Protein AF-A0A660QH13-F1 (afdb_monomer_lite)

Sequence (314 aa):
PAGQEPALQYWNHPDMCEWVNFPEAGQTNGQVPRSWVNWGSWVKLGSALPNYESPALQQFYKSQLEDGILKPIKERLLALQNEGKGYLFAGLNIGWETHLQDRSAQAGESIVAANTGEPMHAWEQAKTGYAALHTKGWDNASLTAEASAQGISKDRLFYDLCAESVQSNMMLLAKTASDYGFFKSQIFSHIVALESYYNDAQIDNNVEIPPVWTALNDYCTPGFTLDEFGGAKYDLTEMENTFDAYGYAFKYAPIESYLVHYQTESEYSAQLTEFFADADLVAVYGAVTNLTGNVSAYTMNDDQAAAIINWLNP

Radius of gyration: 20.76 Å; chains: 1; bounding box: 49×46×61 Å

Foldseek 3Di:
DPDDDPPDDLLVPQLQFWALAADDVPDPHHHFFFDWDCPVAIAGDGNGHTLLQRPVNLVVLLCCCVVVPLVVVVVVLVVCVVVVNNVVQQADEDDAQQWWAAQVVCQPPFHAHPVPRDTGDNSSNGTIPNSNCVSVVDHPVNLCVVCVVVVHDSLLSSLVSRLVSLLSSLCSSLVSSVVSPDAQLRYEYEHQQVPQPDDCVRCVSGRSHRHLCSQDDDRHAYEHADECVDDRHHDLVSSCVSCVVVVHHSEHEDQEYAPVVQPALVSSLVVVCVRPVHYSYYDYDHCQDDPDDDDDSPDDDPRSVVSVVVVVPD

pLDDT: mean 86.65, std 16.03, range [37.75, 98.69]

Secondary structure (DSSP, 8-state):
------S--GGG-GGGB--SSPPPTT-SS---PPEEEESSSEEEEES--B-TT-HHHHHHHHHHHIIIIIHHHHHHHHHHHHTT-GGG---EE-SSS------GGGTT---B-TTT-PBPPGGGGS---HHHHHHTT--HHHHHHHHHHHTS-HHHHHHHHHHHHHHHHHHHHHHHHHHTT--GGGEE--EE-GGGTS-HHHHTT-TTS--GGGG--SSSB-EEEE-SSSS----HHHHHHHHHHTT--S-BEEEEE-GGG--SHHHHHHHHHHHHTTBS------TT--SSSS--TT---HHHHHHHHHHH--

Structure (mmCIF, N/CA/C/O backbone):
data_AF-A0A660QH13-F1
#
_entry.id   AF-A0A660QH13-F1
#
loop_
_atom_site.group_PDB
_atom_site.id
_atom_site.type_symbol
_atom_site.label_atom_id
_atom_site.label_alt_id
_atom_site.label_comp_id
_atom_site.label_asym_id
_atom_site.label_entity_id
_atom_site.label_seq_id
_atom_site.pdbx_PDB_ins_code
_atom_site.Cartn_x
_atom_site.Cartn_y
_atom_site.Cartn_z
_atom_site.occupancy
_atom_site.B_iso_or_equiv
_atom_site.auth_seq_id
_atom_site.auth_comp_id
_atom_site.auth_asym_id
_atom_site.auth_atom_id
_atom_site.pdbx_PDB_model_num
ATOM 1 N N . PRO A 1 1 ? 0.737 -20.650 20.182 1.00 39.31 1 PRO A N 1
ATOM 2 C CA . PRO A 1 1 ? 1.983 -21.385 19.860 1.00 39.31 1 PRO A CA 1
ATOM 3 C C . PRO A 1 1 ? 2.955 -20.445 19.148 1.00 39.31 1 PRO A C 1
ATOM 5 O O . PRO A 1 1 ? 2.535 -19.798 18.196 1.00 39.31 1 PRO A O 1
ATOM 8 N N . ALA A 1 2 ? 4.208 -20.354 19.609 1.00 37.75 2 ALA A N 1
ATOM 9 C CA . ALA A 1 2 ? 5.308 -19.936 18.741 1.00 37.75 2 ALA A CA 1
ATOM 10 C C . ALA A 1 2 ? 5.389 -21.021 17.656 1.00 37.75 2 ALA A C 1
ATOM 12 O O . ALA A 1 2 ? 5.821 -22.143 17.919 1.00 37.75 2 ALA A O 1
ATOM 13 N N . GLY A 1 3 ? 4.693 -20.756 16.553 1.00 42.62 3 GLY A N 1
ATOM 14 C CA . GLY A 1 3 ? 4.258 -21.742 15.574 1.00 42.62 3 GLY A CA 1
ATOM 15 C C . GLY A 1 3 ? 5.265 -21.851 14.445 1.00 42.62 3 GLY A C 1
ATOM 16 O O . GLY A 1 3 ? 5.935 -20.876 14.132 1.00 42.62 3 GLY A O 1
ATOM 17 N N . GLN A 1 4 ? 5.379 -23.057 13.901 1.00 47.44 4 GLN A N 1
ATOM 18 C CA . GLN A 1 4 ? 6.277 -23.462 12.818 1.00 47.44 4 GLN A CA 1
ATOM 19 C C . GLN A 1 4 ? 6.381 -22.411 11.705 1.00 47.44 4 GLN A C 1
ATOM 21 O O . GLN A 1 4 ? 5.393 -21.740 11.403 1.00 47.44 4 GLN A O 1
ATOM 26 N N . GLU A 1 5 ? 7.569 -22.294 11.098 1.00 52.84 5 GLU A N 1
ATOM 27 C CA . GLU A 1 5 ? 7.763 -21.476 9.895 1.00 52.84 5 GLU A CA 1
ATOM 28 C C . GLU A 1 5 ? 6.643 -21.748 8.877 1.00 52.84 5 GLU A C 1
ATOM 30 O O . GLU A 1 5 ? 6.199 -22.900 8.764 1.00 52.84 5 GLU A O 1
ATOM 35 N N . PRO A 1 6 ? 6.159 -20.716 8.158 1.00 57.16 6 PRO A N 1
ATOM 36 C CA . PRO A 1 6 ? 5.095 -20.899 7.185 1.00 57.16 6 PRO A CA 1
ATOM 37 C C . PRO A 1 6 ? 5.493 -22.002 6.204 1.00 57.16 6 PRO A C 1
ATOM 39 O O . PRO A 1 6 ? 6.619 -22.031 5.709 1.00 57.16 6 PRO A O 1
ATOM 42 N N . ALA A 1 7 ? 4.562 -22.921 5.931 1.00 66.75 7 ALA A N 1
ATOM 43 C CA . ALA A 1 7 ? 4.817 -24.084 5.077 1.00 66.75 7 ALA A CA 1
ATOM 44 C C . ALA A 1 7 ? 5.314 -23.697 3.669 1.00 66.75 7 ALA A C 1
ATOM 46 O O . ALA A 1 7 ? 5.958 -24.501 2.999 1.00 66.75 7 ALA A O 1
ATOM 47 N N . LEU A 1 8 ? 5.031 -22.460 3.246 1.00 82.81 8 LEU A N 1
ATOM 48 C CA . LEU A 1 8 ? 5.557 -21.827 2.049 1.00 82.81 8 LEU A CA 1
ATOM 49 C C . LEU A 1 8 ? 6.243 -20.508 2.423 1.00 82.81 8 LEU A C 1
ATOM 51 O O . LEU A 1 8 ? 5.629 -19.610 2.997 1.00 82.81 8 LEU A O 1
ATOM 55 N N . GLN A 1 9 ? 7.509 -20.379 2.044 1.00 88.94 9 GLN A N 1
ATOM 56 C CA . GLN A 1 9 ? 8.269 -19.140 2.132 1.00 88.94 9 GLN A CA 1
ATOM 57 C C . GLN A 1 9 ? 8.225 -18.447 0.766 1.00 88.94 9 GLN A C 1
ATOM 59 O O . GLN A 1 9 ? 9.027 -18.781 -0.105 1.00 88.94 9 GLN A O 1
ATOM 64 N N . TYR A 1 10 ? 7.288 -17.513 0.553 1.00 91.50 10 TYR A N 1
ATOM 65 C CA . TYR A 1 10 ? 7.062 -16.903 -0.772 1.00 91.50 10 TYR A CA 1
ATOM 66 C C . TYR A 1 10 ? 8.33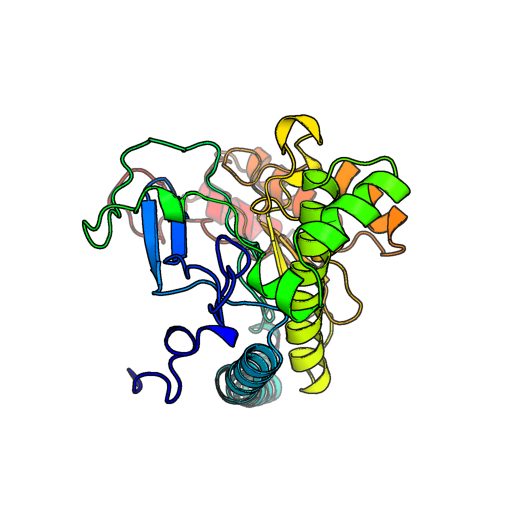4 -16.278 -1.374 1.00 91.50 10 TYR A C 1
ATOM 68 O O . TYR A 1 10 ? 8.512 -16.291 -2.585 1.00 91.50 10 TYR A O 1
ATOM 76 N N . TRP A 1 11 ? 9.260 -15.806 -0.534 1.00 92.00 11 TRP A N 1
ATOM 77 C CA . TRP A 1 11 ? 10.535 -15.222 -0.962 1.00 92.00 11 TRP A CA 1
ATOM 78 C C . TRP A 1 11 ? 11.496 -16.212 -1.644 1.00 92.00 11 TRP A C 1
ATOM 80 O O . TRP A 1 11 ? 12.488 -15.790 -2.229 1.00 92.00 11 TRP A O 1
ATOM 90 N N . ASN A 1 12 ? 11.217 -17.518 -1.599 1.00 92.62 12 ASN A N 1
ATOM 91 C CA . ASN A 1 12 ? 11.945 -18.531 -2.371 1.00 92.62 12 ASN A CA 1
ATOM 92 C C . ASN A 1 12 ? 11.349 -18.752 -3.778 1.00 92.62 12 ASN A C 1
ATOM 94 O O . ASN A 1 12 ? 11.834 -19.608 -4.518 1.00 92.62 12 ASN A O 1
ATOM 98 N N . HIS A 1 13 ? 10.304 -18.003 -4.144 1.00 94.38 13 HIS A N 1
ATOM 99 C CA . HIS A 1 13 ? 9.584 -18.092 -5.414 1.00 94.38 13 HIS A CA 1
ATOM 100 C C . HIS A 1 13 ? 9.710 -16.753 -6.157 1.00 94.38 13 HIS A C 1
ATOM 102 O O . HIS A 1 13 ? 8.973 -15.815 -5.853 1.00 94.38 13 HIS A O 1
ATOM 108 N N . PRO A 1 14 ? 10.662 -16.612 -7.102 1.00 93.50 14 PRO A N 1
ATOM 109 C CA . PRO A 1 14 ? 10.948 -15.326 -7.746 1.00 93.50 14 PRO A CA 1
ATOM 110 C C . PRO A 1 14 ? 9.756 -14.689 -8.468 1.00 93.50 14 PRO A C 1
ATOM 112 O O . PRO A 1 14 ? 9.704 -13.471 -8.591 1.00 93.50 14 PRO A O 1
ATOM 115 N N . ASP A 1 15 ? 8.794 -15.490 -8.923 1.00 94.06 15 ASP A N 1
ATOM 116 C CA . ASP A 1 15 ? 7.538 -15.049 -9.534 1.00 94.06 15 ASP A CA 1
ATOM 117 C C . ASP A 1 15 ? 6.555 -14.433 -8.526 1.00 94.06 15 ASP A C 1
ATOM 119 O O . ASP A 1 15 ? 5.681 -13.664 -8.917 1.00 94.06 15 ASP A O 1
ATOM 123 N N . MET A 1 16 ? 6.698 -14.739 -7.234 1.00 97.12 16 MET A N 1
ATOM 124 C CA . MET A 1 16 ? 5.958 -14.117 -6.128 1.00 97.12 16 MET A CA 1
ATOM 125 C C . MET A 1 16 ? 6.668 -12.882 -5.555 1.00 97.12 16 MET A C 1
ATOM 127 O O . MET A 1 16 ? 6.133 -12.235 -4.654 1.00 97.12 16 MET A O 1
ATOM 131 N N . CYS A 1 17 ? 7.868 -12.558 -6.040 1.00 97.81 17 CYS A N 1
ATOM 132 C CA . CYS A 1 17 ? 8.710 -11.496 -5.500 1.00 97.81 17 CYS A CA 1
ATOM 133 C C . CYS A 1 17 ? 8.794 -10.303 -6.449 1.00 97.81 17 CYS A C 1
ATOM 135 O O . CYS A 1 17 ? 8.843 -10.485 -7.663 1.00 97.81 17 CYS A O 1
ATOM 137 N N . GLU A 1 18 ? 8.879 -9.098 -5.895 1.00 97.88 18 GLU A N 1
ATOM 138 C CA . GLU A 1 18 ? 9.177 -7.897 -6.671 1.00 97.88 18 GLU A CA 1
ATOM 139 C C . GLU A 1 18 ? 10.619 -7.847 -7.153 1.00 97.88 18 GLU A C 1
ATOM 141 O O . GLU A 1 18 ? 11.512 -8.456 -6.556 1.00 97.88 18 GLU A O 1
ATOM 146 N N . TRP A 1 19 ? 10.836 -7.097 -8.236 1.00 98.00 19 TRP A N 1
ATOM 147 C CA . TRP A 1 19 ? 12.140 -6.945 -8.879 1.00 98.00 19 TRP A CA 1
ATOM 148 C C . TRP A 1 19 ? 12.518 -5.475 -9.038 1.00 98.00 19 TRP A C 1
ATOM 150 O O . TRP A 1 19 ? 11.652 -4.606 -9.117 1.00 98.00 19 TRP A O 1
ATOM 160 N N . VAL A 1 20 ? 13.819 -5.211 -9.175 1.00 97.44 20 VAL A N 1
ATOM 161 C CA . VAL A 1 20 ? 14.356 -3.869 -9.483 1.00 97.44 20 VAL A CA 1
ATOM 162 C C . VAL A 1 20 ? 14.618 -3.628 -10.977 1.00 97.44 20 VAL A C 1
ATOM 164 O O . VAL A 1 20 ? 15.105 -2.569 -11.368 1.00 97.44 20 VAL A O 1
ATOM 167 N N . ASN A 1 21 ? 14.342 -4.619 -11.829 1.00 97.56 21 ASN A N 1
ATOM 168 C CA . ASN A 1 21 ? 14.521 -4.528 -13.276 1.00 97.56 21 ASN A CA 1
ATOM 169 C C . ASN A 1 21 ? 13.670 -5.566 -14.021 1.00 97.56 21 ASN A C 1
ATOM 171 O O . ASN A 1 21 ? 13.360 -6.630 -13.485 1.00 97.56 21 ASN A O 1
ATOM 175 N N . PHE A 1 22 ? 13.353 -5.294 -15.290 1.00 97.56 22 PHE A N 1
ATOM 176 C CA . PHE A 1 22 ? 12.845 -6.325 -16.200 1.00 97.56 22 PHE A CA 1
ATOM 177 C C . PHE A 1 22 ? 13.925 -7.385 -16.481 1.00 97.56 22 PHE A C 1
ATOM 179 O O . PHE A 1 22 ? 15.114 -7.044 -16.489 1.00 97.56 22 PHE A O 1
ATOM 186 N N . PRO A 1 23 ? 13.540 -8.650 -16.735 1.00 95.62 23 PRO A N 1
ATOM 187 C CA . PRO A 1 23 ? 14.486 -9.702 -17.092 1.00 95.62 23 PRO A CA 1
ATOM 188 C C . PRO A 1 23 ? 15.200 -9.388 -18.414 1.00 95.62 23 PRO A C 1
ATOM 190 O O . PRO A 1 23 ? 14.587 -8.947 -19.388 1.00 95.62 23 PRO A O 1
ATOM 193 N N . GLU A 1 24 ? 16.505 -9.646 -18.462 1.00 93.38 24 GLU A N 1
ATOM 194 C CA . GLU A 1 24 ? 17.285 -9.597 -19.699 1.00 93.38 24 GLU A CA 1
ATOM 195 C C . GLU A 1 24 ? 17.079 -10.863 -20.549 1.00 93.38 24 GLU A C 1
ATOM 197 O O . GLU A 1 24 ? 16.506 -11.864 -20.110 1.00 93.38 24 GLU A O 1
ATOM 202 N N . ALA A 1 25 ? 17.588 -10.856 -21.784 1.00 89.19 25 ALA A N 1
ATOM 203 C CA . ALA A 1 25 ? 17.503 -12.011 -22.673 1.00 89.19 25 ALA A CA 1
ATOM 204 C C . ALA A 1 25 ? 18.118 -13.270 -22.028 1.00 89.19 25 ALA A C 1
ATOM 206 O O . ALA A 1 25 ? 19.308 -13.316 -21.721 1.00 89.19 25 ALA A O 1
ATOM 207 N N . GLY A 1 26 ? 17.299 -14.312 -21.861 1.00 90.00 26 GLY A N 1
ATOM 208 C CA . GLY A 1 26 ? 17.695 -15.574 -21.229 1.00 90.00 26 GLY A CA 1
ATOM 209 C C . GLY A 1 26 ? 17.466 -15.636 -19.715 1.00 90.00 26 GLY A C 1
ATOM 210 O O . GLY A 1 26 ? 17.703 -16.689 -19.125 1.00 90.00 26 GLY A O 1
ATOM 211 N N . GLN A 1 27 ? 16.982 -14.559 -19.093 1.00 93.06 27 GLN A N 1
ATOM 212 C CA . GLN A 1 27 ? 16.542 -14.547 -17.699 1.00 93.06 27 GLN A CA 1
ATOM 213 C C . GLN A 1 27 ? 15.031 -14.786 -17.608 1.00 93.06 27 GLN A C 1
ATOM 215 O O . GLN A 1 27 ? 14.265 -14.381 -18.480 1.00 93.06 27 GLN A O 1
ATOM 220 N N . THR A 1 28 ? 14.599 -15.445 -16.534 1.00 91.69 28 THR A N 1
ATOM 221 C CA . THR A 1 28 ? 13.178 -15.680 -16.224 1.00 91.69 28 THR A CA 1
ATOM 222 C C . THR A 1 28 ? 12.592 -14.641 -15.271 1.00 91.69 28 THR A C 1
ATOM 224 O O . THR A 1 28 ? 11.376 -14.541 -15.155 1.00 91.69 28 THR A O 1
ATOM 227 N N . ASN A 1 29 ? 13.445 -13.889 -14.575 1.00 95.75 29 ASN A N 1
ATOM 228 C CA . ASN A 1 29 ? 13.074 -12.888 -13.582 1.00 95.75 29 ASN A CA 1
ATOM 229 C C . ASN A 1 29 ? 14.162 -11.812 -13.471 1.00 95.75 29 ASN A C 1
ATOM 231 O O . ASN A 1 29 ? 15.325 -12.067 -13.792 1.00 95.75 29 ASN A O 1
ATOM 235 N N . GLY A 1 30 ? 13.777 -10.629 -12.992 1.00 95.69 30 GLY A N 1
ATOM 236 C CA . GLY A 1 30 ? 14.708 -9.581 -12.576 1.00 95.69 30 GLY A CA 1
ATOM 237 C C . GLY A 1 30 ? 15.396 -9.888 -11.241 1.00 95.69 30 GLY A C 1
ATOM 238 O O . GLY A 1 30 ? 15.214 -10.958 -10.650 1.00 95.69 30 GLY A O 1
ATOM 239 N N . GLN A 1 31 ? 16.201 -8.943 -10.752 1.00 96.12 31 GLN A N 1
ATOM 240 C CA . GLN A 1 31 ? 16.861 -9.063 -9.449 1.00 96.12 31 GLN A CA 1
ATOM 241 C C . GLN A 1 31 ? 15.866 -8.786 -8.315 1.00 96.12 31 GLN A C 1
ATOM 243 O O . GLN A 1 31 ? 15.197 -7.755 -8.324 1.00 96.12 31 GLN A O 1
ATOM 248 N N . VAL A 1 32 ? 15.785 -9.697 -7.340 1.00 96.94 32 VAL A N 1
ATOM 249 C CA . VAL A 1 32 ? 14.869 -9.620 -6.188 1.00 96.94 32 VAL A CA 1
ATOM 250 C C . VAL A 1 32 ? 15.554 -8.889 -5.026 1.00 96.94 32 VAL A C 1
ATOM 252 O O . VAL A 1 32 ? 16.506 -9.447 -4.475 1.00 96.94 32 VAL A O 1
ATOM 255 N N . PRO A 1 33 ? 15.114 -7.680 -4.626 1.00 96.38 33 PRO A N 1
ATOM 256 C CA . PRO A 1 33 ? 15.711 -6.952 -3.511 1.00 96.38 33 PRO A CA 1
ATOM 257 C C . PRO A 1 33 ? 15.214 -7.478 -2.163 1.00 96.38 33 PRO A C 1
ATOM 259 O O . PRO A 1 33 ? 14.071 -7.922 -2.038 1.00 96.38 33 PRO A O 1
ATOM 262 N N . ARG A 1 34 ? 16.044 -7.364 -1.118 1.00 95.56 34 ARG A N 1
ATOM 263 C CA . ARG A 1 34 ? 15.571 -7.527 0.267 1.00 95.56 34 ARG A CA 1
ATOM 264 C C . ARG A 1 34 ? 14.593 -6.400 0.614 1.00 95.56 34 ARG A C 1
ATOM 266 O O . ARG A 1 34 ? 14.686 -5.304 0.069 1.00 95.56 34 ARG A O 1
ATOM 273 N N . SER A 1 35 ? 13.688 -6.653 1.558 1.00 93.19 35 SER A N 1
ATOM 274 C CA . SER A 1 35 ? 12.761 -5.622 2.035 1.00 93.19 35 SER A CA 1
ATOM 275 C C . SER A 1 35 ? 13.402 -4.788 3.141 1.00 93.19 35 SER A C 1
ATOM 277 O O . SER A 1 35 ? 13.863 -5.335 4.151 1.00 93.19 35 SER A O 1
ATOM 279 N N . TRP A 1 36 ? 13.398 -3.468 2.960 1.00 93.06 36 TRP A N 1
ATOM 280 C CA . TRP A 1 36 ? 13.916 -2.498 3.923 1.00 93.06 36 TRP A CA 1
ATOM 281 C C . TRP A 1 36 ? 12.848 -1.485 4.338 1.00 93.06 36 TRP A C 1
ATOM 283 O O . TRP A 1 36 ? 11.897 -1.247 3.608 1.00 93.06 36 TRP A O 1
ATOM 293 N N . VAL A 1 37 ? 13.010 -0.867 5.500 1.00 89.81 37 VAL A N 1
ATOM 294 C CA . VAL A 1 37 ? 12.173 0.252 5.953 1.00 89.81 37 VAL A CA 1
ATOM 295 C C . VAL A 1 37 ? 13.017 1.197 6.798 1.00 89.81 37 VAL A C 1
ATOM 297 O O . VAL A 1 37 ? 14.025 0.774 7.373 1.00 89.81 37 VAL A O 1
ATOM 300 N N . ASN A 1 38 ? 12.627 2.466 6.877 1.00 88.06 38 ASN A N 1
ATOM 301 C CA . ASN A 1 38 ? 13.272 3.444 7.742 1.00 88.06 38 ASN A CA 1
ATOM 302 C C . ASN A 1 38 ? 12.265 4.026 8.743 1.00 88.06 38 ASN A C 1
ATOM 304 O O . ASN A 1 38 ? 11.421 4.830 8.371 1.00 88.06 38 ASN A O 1
ATOM 308 N N . TRP A 1 39 ? 12.400 3.661 10.020 1.00 77.94 39 TRP A N 1
ATOM 309 C CA . TRP A 1 39 ? 11.608 4.226 11.128 1.00 77.94 39 TRP A CA 1
ATOM 310 C C . TRP A 1 39 ? 12.475 5.087 12.056 1.00 77.94 39 TRP A C 1
ATOM 312 O O . TRP A 1 39 ? 12.502 4.905 13.271 1.00 77.94 39 TRP A O 1
ATOM 322 N N . GLY A 1 40 ? 13.298 5.960 11.470 1.00 81.56 40 GLY A N 1
ATOM 323 C CA . GLY A 1 40 ? 14.370 6.686 12.170 1.00 81.56 40 GLY A CA 1
ATOM 324 C C . GLY A 1 40 ? 15.684 5.899 12.249 1.00 81.56 40 GLY A C 1
ATOM 325 O O . GLY A 1 40 ? 16.723 6.421 12.652 1.00 81.56 40 GLY A O 1
ATOM 326 N N . SER A 1 41 ? 15.666 4.639 11.829 1.00 87.31 41 SER A N 1
ATOM 327 C CA . SER A 1 41 ? 16.836 3.827 11.514 1.00 87.31 41 SER A CA 1
ATOM 328 C C . SER A 1 41 ? 16.453 2.817 10.441 1.00 87.31 41 SER A C 1
ATOM 330 O O . SER A 1 41 ? 15.325 2.324 10.420 1.00 87.31 41 SER A O 1
ATOM 332 N N . TRP A 1 42 ? 17.400 2.488 9.564 1.00 92.31 42 TRP A N 1
ATOM 333 C CA . TRP A 1 42 ? 17.189 1.479 8.534 1.00 92.31 42 TRP A CA 1
ATOM 334 C C . TRP A 1 42 ? 17.077 0.086 9.149 1.00 92.31 42 TRP A C 1
ATOM 336 O O . TRP A 1 42 ? 17.916 -0.326 9.950 1.00 92.31 42 TRP A O 1
ATOM 346 N N . VAL A 1 43 ? 16.052 -0.657 8.751 1.00 93.00 43 VAL A N 1
ATOM 347 C CA . VAL A 1 43 ? 15.758 -2.015 9.211 1.00 93.00 43 VAL A CA 1
ATOM 348 C C . VAL A 1 43 ? 15.554 -2.902 7.991 1.00 93.00 43 VAL A C 1
ATOM 350 O O . VAL A 1 43 ? 14.878 -2.515 7.041 1.00 93.00 43 VAL A O 1
ATOM 353 N N . LYS A 1 44 ? 16.120 -4.111 8.023 1.00 93.12 44 LYS A N 1
ATOM 354 C CA . LYS A 1 44 ? 15.819 -5.167 7.050 1.00 93.12 44 LYS A CA 1
ATOM 355 C C . LYS A 1 44 ? 14.651 -5.995 7.587 1.00 93.12 44 LYS A C 1
ATOM 357 O O . LYS A 1 44 ? 14.807 -6.647 8.622 1.00 93.12 44 LYS A O 1
ATOM 362 N N . LEU A 1 45 ? 13.506 -5.967 6.906 1.00 86.81 45 LEU A N 1
ATOM 363 C CA . LEU A 1 45 ? 12.279 -6.656 7.331 1.00 86.81 45 LEU A CA 1
ATOM 364 C C . LEU A 1 45 ? 12.183 -8.088 6.806 1.00 86.81 45 LEU A C 1
ATOM 366 O O . LEU A 1 45 ? 11.650 -8.960 7.487 1.00 86.81 45 LEU A O 1
ATOM 370 N N . GLY A 1 46 ? 12.695 -8.350 5.605 1.00 86.00 46 GLY A N 1
ATOM 371 C CA . GLY A 1 46 ? 12.512 -9.646 4.963 1.00 86.00 46 GLY A CA 1
ATOM 372 C C . GLY A 1 46 ? 13.453 -9.894 3.796 1.00 86.00 46 GLY A C 1
ATOM 373 O O . GLY A 1 46 ? 14.232 -9.029 3.393 1.00 86.00 46 GLY A O 1
ATOM 374 N N . SER A 1 47 ? 13.380 -11.111 3.263 1.00 92.31 47 SER A N 1
ATOM 375 C CA . SER A 1 47 ? 14.233 -11.567 2.160 1.00 92.31 47 SER A CA 1
ATOM 376 C C . SER A 1 47 ? 13.785 -11.059 0.790 1.00 92.31 47 SER A C 1
ATOM 378 O O . SER A 1 47 ? 14.603 -11.036 -0.120 1.00 92.31 47 SER A O 1
ATOM 380 N N . ALA A 1 48 ? 12.521 -10.658 0.649 1.00 94.75 48 ALA A N 1
ATOM 381 C CA . ALA A 1 48 ? 11.959 -10.135 -0.588 1.00 94.75 48 ALA A CA 1
ATOM 382 C C . ALA A 1 48 ? 10.796 -9.179 -0.302 1.00 94.75 48 ALA A C 1
ATOM 384 O O . ALA A 1 48 ? 10.229 -9.190 0.795 1.00 94.75 48 ALA A O 1
ATOM 385 N N . LEU A 1 49 ? 10.442 -8.388 -1.309 1.00 94.12 49 LEU A N 1
ATOM 386 C CA . LEU A 1 49 ? 9.147 -7.725 -1.416 1.00 94.12 49 LEU A CA 1
ATOM 387 C C . LEU A 1 49 ? 8.160 -8.583 -2.220 1.00 94.12 49 LEU A C 1
ATOM 389 O O . LEU A 1 49 ? 8.594 -9.327 -3.099 1.00 94.12 49 LEU A O 1
ATOM 393 N N . PRO A 1 50 ? 6.851 -8.474 -1.965 1.00 95.62 50 PRO A N 1
ATOM 394 C CA . PRO A 1 50 ? 5.824 -9.193 -2.715 1.00 95.62 50 PRO A CA 1
ATOM 395 C C . PRO A 1 50 ? 5.520 -8.588 -4.092 1.00 95.62 50 PRO A C 1
ATOM 397 O O . PRO A 1 50 ? 5.251 -7.396 -4.184 1.00 95.62 50 PRO A O 1
ATOM 400 N N . ASN A 1 51 ? 5.446 -9.424 -5.134 1.00 97.75 51 ASN A N 1
ATOM 401 C CA . ASN A 1 51 ? 4.826 -9.069 -6.419 1.00 97.75 51 ASN A CA 1
ATOM 402 C C . ASN A 1 51 ? 3.299 -9.184 -6.309 1.00 97.75 51 ASN A C 1
ATOM 404 O O . ASN A 1 51 ? 2.744 -10.279 -6.438 1.00 97.75 51 ASN A O 1
ATOM 408 N N . TYR A 1 52 ? 2.625 -8.055 -6.099 1.00 97.56 52 TYR A N 1
ATOM 409 C CA . TYR A 1 52 ? 1.173 -7.982 -5.902 1.00 97.56 52 TYR A CA 1
ATOM 410 C C . TYR A 1 52 ? 0.333 -8.539 -7.062 1.00 97.56 52 TYR A C 1
ATOM 412 O O . TYR A 1 52 ? -0.787 -9.006 -6.842 1.00 97.56 52 TYR A O 1
ATOM 420 N N . GLU A 1 53 ? 0.871 -8.555 -8.279 1.00 98.25 53 GLU A N 1
ATOM 421 C CA . GLU A 1 53 ? 0.167 -9.049 -9.469 1.00 98.25 53 GLU A CA 1
ATOM 422 C C . GLU A 1 53 ? 0.376 -10.547 -9.707 1.00 98.25 53 GLU A C 1
ATOM 424 O O . GLU A 1 53 ? -0.309 -11.147 -10.533 1.00 98.25 53 GLU A O 1
ATOM 429 N N . SER A 1 54 ? 1.300 -11.183 -8.978 1.00 98.06 54 SER A N 1
ATOM 430 C CA . SER A 1 54 ? 1.574 -12.613 -9.107 1.00 98.06 54 SER A CA 1
ATOM 431 C C . SER A 1 54 ? 0.347 -13.447 -8.729 1.00 98.06 54 SER A C 1
ATOM 433 O O . SER A 1 54 ? -0.039 -13.454 -7.556 1.00 98.06 54 SER A O 1
ATOM 435 N N . PRO A 1 55 ? -0.233 -14.248 -9.645 1.00 97.12 55 PRO A N 1
ATOM 436 C CA . PRO A 1 55 ? -1.378 -15.096 -9.310 1.00 97.12 55 PRO A CA 1
ATOM 437 C C . PRO A 1 55 ? -1.071 -16.077 -8.172 1.00 97.12 55 PRO A C 1
ATOM 439 O O . PRO A 1 55 ? -1.929 -16.370 -7.337 1.00 97.12 55 PRO A O 1
ATOM 442 N N . ALA A 1 56 ? 0.172 -16.562 -8.119 1.00 96.06 56 ALA A N 1
ATOM 443 C CA . ALA A 1 56 ? 0.624 -17.488 -7.094 1.00 96.06 56 ALA A CA 1
ATOM 444 C C . ALA A 1 56 ? 0.742 -16.792 -5.726 1.00 96.06 56 ALA A C 1
ATOM 446 O O . ALA A 1 56 ? 0.296 -17.350 -4.721 1.00 96.06 56 ALA A O 1
ATOM 447 N N . LEU A 1 57 ? 1.253 -15.552 -5.684 1.00 96.31 57 LEU A N 1
ATOM 448 C CA . LEU A 1 57 ? 1.254 -14.758 -4.454 1.00 96.31 57 LEU A CA 1
ATOM 449 C C . LEU A 1 57 ? -0.173 -14.414 -4.016 1.00 96.31 57 LEU A C 1
ATOM 451 O O . LEU A 1 57 ? -0.497 -14.577 -2.847 1.00 96.31 57 LEU A O 1
ATOM 455 N N . GLN A 1 58 ? -1.045 -13.986 -4.929 1.00 96.75 58 GLN A N 1
ATOM 456 C CA . GLN A 1 58 ? -2.432 -13.643 -4.603 1.00 96.75 58 GLN A CA 1
ATOM 457 C C . GLN A 1 58 ? -3.184 -14.834 -3.996 1.00 96.75 58 GLN A C 1
ATOM 459 O O . GLN A 1 58 ? -3.925 -14.678 -3.023 1.00 96.75 58 GLN A O 1
ATOM 464 N N . GLN A 1 59 ? -2.973 -16.044 -4.526 1.00 95.25 59 GLN A N 1
ATOM 465 C CA . GLN A 1 59 ? -3.510 -17.268 -3.931 1.00 95.25 59 GLN A CA 1
ATOM 466 C C . GLN A 1 59 ? -2.904 -17.538 -2.548 1.00 95.25 59 GLN A C 1
ATOM 468 O O . GLN A 1 59 ? -3.635 -17.880 -1.614 1.00 95.25 59 GLN A O 1
ATOM 473 N N . PHE A 1 60 ? -1.589 -17.363 -2.399 1.00 94.06 60 PHE A N 1
ATOM 474 C CA . PHE A 1 60 ? -0.920 -17.495 -1.110 1.00 94.06 60 PHE A CA 1
ATOM 475 C C . PHE A 1 60 ? -1.495 -16.508 -0.081 1.00 94.06 60 PHE A C 1
ATOM 477 O O . PHE A 1 60 ? -1.953 -16.947 0.970 1.00 94.06 60 PHE A O 1
ATOM 484 N N . TYR A 1 61 ? -1.588 -15.215 -0.397 1.00 93.31 61 TYR A N 1
ATOM 485 C CA . TYR A 1 61 ? -2.168 -14.174 0.459 1.00 93.31 61 TYR A CA 1
ATOM 486 C C . TYR A 1 61 ? -3.590 -14.490 0.892 1.00 93.31 61 TYR A C 1
ATOM 488 O O . TYR A 1 61 ? -3.876 -14.415 2.085 1.00 93.31 61 TYR A O 1
ATOM 496 N N . LYS A 1 62 ? -4.454 -14.917 -0.037 1.00 94.25 62 LYS A N 1
ATOM 497 C CA . LYS A 1 62 ? -5.808 -15.365 0.310 1.00 94.25 62 LYS A CA 1
ATOM 498 C C . LYS A 1 62 ? -5.779 -16.483 1.339 1.00 94.25 62 LYS A C 1
ATOM 500 O O . LYS A 1 62 ? -6.417 -16.352 2.374 1.00 94.25 62 LYS A O 1
ATOM 505 N N . SER A 1 63 ? -4.980 -17.526 1.105 1.00 91.44 63 SER A N 1
ATOM 506 C CA . SER A 1 63 ? -4.898 -18.648 2.047 1.00 91.44 63 SER A CA 1
ATOM 507 C C . SER A 1 63 ? -4.385 -18.220 3.428 1.00 91.44 63 SER A C 1
ATOM 509 O O . SER A 1 63 ? -4.965 -18.594 4.442 1.00 91.44 63 SER A O 1
ATOM 511 N N . GLN A 1 64 ? -3.337 -17.386 3.487 1.00 90.62 64 GLN A N 1
ATOM 512 C CA . GLN A 1 64 ? -2.796 -16.889 4.755 1.00 90.62 64 GLN A CA 1
ATOM 513 C C . GLN A 1 64 ? -3.803 -16.005 5.496 1.00 90.62 64 GLN A C 1
ATOM 515 O O . GLN A 1 64 ? -3.947 -16.128 6.712 1.00 90.62 64 GLN A O 1
ATOM 520 N N . LEU A 1 65 ? -4.513 -15.137 4.773 1.00 92.44 65 LEU A N 1
ATOM 521 C CA . LEU A 1 65 ? -5.521 -14.255 5.344 1.00 92.44 65 LEU A CA 1
ATOM 522 C C . LEU A 1 65 ? -6.715 -15.066 5.865 1.00 92.44 65 LEU A C 1
ATOM 524 O O . LEU A 1 65 ? -7.077 -14.926 7.030 1.00 92.44 65 LEU A O 1
ATOM 528 N N . GLU A 1 66 ? -7.293 -15.949 5.053 1.00 93.56 66 GLU A N 1
ATOM 529 C CA . GLU A 1 66 ? -8.462 -16.754 5.424 1.00 93.56 66 GLU A CA 1
ATOM 530 C C . GLU A 1 66 ? -8.172 -17.694 6.599 1.00 93.56 66 GLU A C 1
ATOM 532 O O . GLU A 1 66 ? -8.833 -17.607 7.640 1.00 93.56 66 GLU A O 1
ATOM 537 N N . ASP A 1 67 ? -7.163 -18.557 6.464 1.00 89.12 67 ASP A N 1
ATOM 538 C CA . ASP A 1 67 ? -6.885 -19.607 7.446 1.00 89.12 67 ASP A CA 1
ATOM 539 C C . ASP A 1 67 ? -6.154 -19.072 8.681 1.00 89.12 67 ASP A C 1
ATOM 541 O O . ASP A 1 67 ? -6.420 -19.506 9.807 1.00 89.12 67 ASP A O 1
ATOM 545 N N . GLY A 1 68 ? -5.220 -18.140 8.477 1.00 86.75 68 GLY A N 1
ATOM 546 C CA . GLY A 1 68 ? -4.349 -17.629 9.532 1.00 86.75 68 GLY A CA 1
ATOM 547 C C . GLY A 1 68 ? -4.983 -16.528 10.377 1.00 86.75 68 GLY A C 1
ATOM 548 O O . GLY A 1 68 ? -4.681 -16.433 11.568 1.00 86.75 68 GLY A O 1
ATOM 549 N N . ILE A 1 69 ? -5.863 -15.710 9.789 1.00 90.81 69 ILE A N 1
ATOM 550 C CA . ILE A 1 69 ? -6.353 -14.472 10.411 1.00 90.81 69 ILE A CA 1
ATOM 551 C C . ILE A 1 69 ? -7.882 -14.449 10.501 1.00 90.81 69 ILE A C 1
ATOM 553 O O . ILE A 1 69 ? -8.434 -14.403 11.603 1.00 90.81 69 ILE A O 1
ATOM 557 N N . LEU A 1 70 ? -8.588 -14.506 9.371 1.00 93.62 70 LEU A N 1
ATOM 558 C CA . LEU A 1 70 ? -10.033 -14.268 9.318 1.00 93.62 70 LEU A CA 1
ATOM 559 C C . LEU A 1 70 ? -10.814 -15.334 10.077 1.00 93.62 70 LEU A C 1
ATOM 561 O O . LEU A 1 70 ? -11.667 -15.000 10.900 1.00 93.62 70 LEU A O 1
ATOM 565 N N . LYS A 1 71 ? -10.495 -16.611 9.856 1.00 92.75 71 LYS A N 1
ATOM 566 C CA . LYS A 1 71 ? -11.135 -17.728 10.550 1.00 92.75 71 LYS A CA 1
ATOM 567 C C . LYS A 1 71 ? -11.024 -17.633 12.076 1.00 92.75 71 LYS A C 1
ATOM 569 O O . LYS A 1 71 ? -12.074 -17.569 12.725 1.00 92.75 71 LYS A O 1
ATOM 574 N N . PRO A 1 72 ? -9.820 -17.575 12.680 1.00 93.06 72 PRO A N 1
ATOM 575 C CA . PRO A 1 72 ? -9.707 -17.504 14.133 1.00 93.06 72 PRO A CA 1
ATOM 576 C C . PRO A 1 72 ? -10.286 -16.208 14.715 1.00 93.06 72 PRO A C 1
ATOM 578 O O . PRO A 1 72 ? -10.845 -16.241 15.814 1.00 93.06 72 PRO A O 1
ATOM 581 N N . ILE A 1 73 ? -10.197 -15.072 14.008 1.00 92.69 73 ILE A N 1
ATOM 582 C CA . ILE A 1 73 ? -10.828 -13.824 14.462 1.00 92.69 73 ILE A CA 1
ATOM 583 C C . ILE A 1 73 ? -12.349 -13.965 14.456 1.00 92.69 73 ILE A C 1
ATOM 585 O O . ILE A 1 73 ? -12.985 -13.608 15.445 1.00 92.69 73 ILE A O 1
ATOM 589 N N . LYS A 1 74 ? -12.945 -14.517 13.395 1.00 92.19 74 LYS A N 1
ATOM 590 C CA . LYS A 1 74 ? -14.401 -14.664 13.287 1.00 92.19 74 LYS A CA 1
ATOM 591 C C . LYS A 1 74 ? -14.960 -15.583 14.371 1.00 92.19 74 LYS A C 1
ATOM 593 O O . LYS A 1 74 ? -15.958 -15.236 14.998 1.00 92.19 74 LYS A O 1
ATOM 598 N N . GLU A 1 75 ? -14.298 -16.708 14.639 1.00 93.94 75 GLU A N 1
ATOM 599 C CA . GLU A 1 75 ? -14.674 -17.627 15.723 1.00 93.94 75 GLU A CA 1
ATOM 600 C C . GLU A 1 75 ? -14.672 -16.922 17.091 1.00 93.94 75 GLU A C 1
ATOM 602 O O . GLU A 1 75 ? -15.631 -17.033 17.859 1.00 93.94 75 GLU A O 1
ATOM 607 N N . ARG A 1 76 ? -13.628 -16.134 17.383 1.00 93.69 76 ARG A N 1
ATOM 608 C CA . ARG A 1 76 ? -13.520 -15.368 18.637 1.00 93.69 76 ARG A CA 1
ATOM 609 C C . ARG A 1 76 ? -14.522 -14.222 18.713 1.00 93.69 76 ARG A C 1
ATOM 611 O O . ARG A 1 76 ? -15.097 -13.988 19.773 1.00 93.69 76 ARG A O 1
ATOM 618 N N . LEU A 1 77 ? -14.753 -13.527 17.604 1.00 93.12 77 LEU A N 1
ATOM 619 C CA . LEU A 1 77 ? -15.721 -12.439 17.520 1.00 93.12 77 LEU A CA 1
ATOM 620 C C . LEU A 1 77 ? -17.138 -12.943 17.803 1.00 93.12 77 LEU A C 1
ATOM 622 O O . LEU A 1 77 ? -17.857 -12.310 18.569 1.00 93.12 77 LEU A O 1
ATOM 626 N N . LEU A 1 78 ? -17.523 -14.100 17.258 1.00 94.88 78 LEU A N 1
ATOM 627 C CA . LEU A 1 78 ? -18.820 -14.718 17.549 1.00 94.88 78 LEU A CA 1
ATOM 628 C C . LEU A 1 78 ? -18.971 -15.049 19.041 1.00 94.88 78 LEU A C 1
ATOM 630 O O . LEU A 1 78 ? -20.027 -14.802 19.622 1.00 94.88 78 LEU A O 1
ATOM 634 N N . ALA A 1 79 ? -17.917 -15.554 19.689 1.00 95.88 79 ALA A N 1
ATOM 635 C CA . ALA A 1 79 ? -17.930 -15.787 21.133 1.00 95.88 79 ALA A CA 1
ATOM 636 C C . ALA A 1 79 ? -18.111 -14.478 21.924 1.00 95.88 79 ALA A C 1
ATOM 638 O O . ALA A 1 79 ? -18.977 -14.405 22.794 1.00 95.88 79 ALA A O 1
ATOM 639 N N . LEU A 1 80 ? -17.374 -13.419 21.567 1.00 93.81 80 LEU A N 1
ATOM 640 C CA . LEU A 1 80 ? -17.530 -12.095 22.179 1.00 93.81 80 LEU A CA 1
ATOM 641 C C . LEU A 1 80 ? -18.938 -11.528 21.973 1.00 93.81 80 LEU A C 1
ATOM 643 O O . LEU A 1 80 ? -19.517 -10.971 22.900 1.00 93.81 80 LEU A O 1
ATOM 647 N N . GLN A 1 81 ? -19.517 -11.686 20.784 1.00 93.12 81 GLN A N 1
ATOM 648 C CA . GLN A 1 81 ? -20.877 -11.238 20.484 1.00 93.12 81 GLN A CA 1
ATOM 649 C C . GLN A 1 81 ? -21.922 -11.968 21.335 1.00 93.12 81 GLN A C 1
ATOM 651 O O . GLN A 1 81 ? -22.819 -11.317 21.869 1.00 93.12 81 GLN A O 1
ATOM 656 N N . ASN A 1 82 ? -21.767 -13.278 21.545 1.00 97.25 82 ASN A N 1
ATOM 657 C CA . ASN A 1 82 ? -22.644 -14.058 22.425 1.00 97.25 82 ASN A CA 1
ATOM 658 C C . ASN A 1 82 ? -22.564 -13.615 23.898 1.00 97.25 82 ASN A C 1
ATOM 660 O O . ASN A 1 82 ? -23.522 -13.793 24.646 1.00 97.25 82 ASN A O 1
ATOM 664 N N . GLU A 1 83 ? -21.448 -13.008 24.311 1.00 96.88 83 GLU A N 1
ATOM 665 C CA . GLU A 1 83 ? -21.274 -12.394 25.634 1.00 96.88 83 GLU A CA 1
ATOM 666 C C . GLU A 1 83 ? -21.706 -10.915 25.693 1.00 96.88 83 GLU A C 1
ATOM 668 O O . GLU A 1 83 ? -21.552 -10.275 26.733 1.00 96.88 83 GLU A O 1
ATOM 673 N N . GLY A 1 84 ? -22.201 -10.336 24.593 1.00 95.00 84 GLY A N 1
ATOM 674 C CA . GLY A 1 84 ? -22.498 -8.900 24.501 1.00 95.00 84 GLY A CA 1
ATOM 675 C C . GLY A 1 84 ? -21.254 -8.001 24.429 1.00 95.00 84 GLY A C 1
ATOM 676 O O . GLY A 1 84 ? -21.357 -6.791 24.596 1.00 95.00 84 GLY A O 1
ATOM 677 N N . LYS A 1 85 ? -20.075 -8.574 24.162 1.00 93.31 85 LYS A N 1
ATOM 678 C CA . LYS A 1 85 ? -18.763 -7.902 24.109 1.00 93.31 85 LYS A CA 1
ATOM 679 C C . LYS A 1 85 ? -18.219 -7.717 22.692 1.00 93.31 85 LYS A C 1
ATOM 681 O O . LYS A 1 85 ? -17.027 -7.486 22.507 1.00 93.31 85 LYS A O 1
ATOM 686 N N . GLY A 1 86 ? -19.076 -7.817 21.675 1.00 86.06 86 GLY A N 1
ATOM 687 C CA . GLY A 1 86 ? -18.675 -7.643 20.272 1.00 86.06 86 GLY A CA 1
ATOM 688 C C . GLY A 1 86 ? -18.025 -6.283 19.978 1.00 86.06 86 GLY A C 1
ATOM 689 O O . GLY A 1 86 ? -17.207 -6.193 19.072 1.00 86.06 86 GLY A O 1
ATOM 690 N N . TYR A 1 87 ? -18.330 -5.260 20.784 1.00 84.38 87 TYR A N 1
ATOM 691 C CA . TYR A 1 87 ? -17.756 -3.912 20.691 1.00 84.38 87 TYR A CA 1
ATOM 692 C C . TYR A 1 87 ? -16.240 -3.852 20.949 1.00 84.38 87 TYR A C 1
ATOM 694 O O . TYR A 1 87 ? -15.612 -2.852 20.631 1.00 84.38 87 TYR A O 1
ATOM 702 N N . LEU A 1 88 ? -15.636 -4.904 21.519 1.00 84.88 88 LEU A N 1
ATOM 703 C CA . LEU A 1 88 ? -14.185 -4.976 21.734 1.00 84.88 88 LEU A CA 1
ATOM 704 C C . LEU A 1 88 ? -13.396 -5.218 20.440 1.00 84.88 88 LEU A C 1
ATOM 706 O O . LEU A 1 88 ? -12.170 -5.139 20.443 1.00 84.88 88 LEU A O 1
ATOM 710 N N . PHE A 1 89 ? -14.075 -5.549 19.343 1.00 87.25 89 PHE A N 1
ATOM 711 C CA . PHE A 1 89 ? -13.453 -5.705 18.039 1.00 87.25 89 PHE A CA 1
ATOM 712 C C . PHE A 1 89 ? -13.614 -4.424 17.221 1.00 87.25 89 PHE A C 1
ATOM 714 O O . PHE A 1 89 ? -14.701 -4.138 16.723 1.00 87.25 89 PHE A O 1
ATOM 721 N N . ALA A 1 90 ? -12.517 -3.680 17.075 1.00 83.56 90 ALA A N 1
ATOM 722 C CA . ALA A 1 90 ? -12.478 -2.441 16.300 1.00 83.56 90 ALA A CA 1
ATOM 723 C C . ALA A 1 90 ? -12.477 -2.687 14.779 1.00 83.56 90 ALA A C 1
ATOM 725 O O . ALA A 1 90 ? -13.043 -1.898 14.031 1.00 83.56 90 ALA A O 1
ATOM 726 N N . GLY A 1 91 ? -11.888 -3.798 14.324 1.00 89.81 91 GLY A N 1
ATOM 727 C CA . GLY A 1 91 ? -11.844 -4.168 12.912 1.00 89.81 91 GLY A CA 1
ATOM 728 C C . GLY A 1 91 ? -10.551 -4.861 12.495 1.00 89.81 91 GLY A C 1
ATOM 729 O O . GLY A 1 91 ? -9.775 -5.333 13.327 1.00 89.81 91 GLY A O 1
ATOM 730 N N . LEU A 1 92 ? -10.353 -4.930 11.182 1.00 91.81 92 LEU A N 1
ATOM 731 C CA . LEU A 1 92 ? -9.203 -5.493 10.491 1.00 91.81 92 LEU A CA 1
ATOM 732 C C . LEU A 1 92 ? -8.500 -4.374 9.727 1.00 91.81 92 LEU A C 1
ATOM 734 O O . LEU A 1 92 ? -9.063 -3.852 8.768 1.00 91.81 92 LEU A O 1
ATOM 738 N N . ASN A 1 93 ? -7.272 -4.050 10.117 1.00 92.38 93 ASN A N 1
ATOM 739 C CA . ASN A 1 93 ? -6.355 -3.358 9.220 1.00 92.38 93 ASN A CA 1
ATOM 740 C C . ASN A 1 93 ? -5.800 -4.392 8.224 1.00 92.38 93 ASN A C 1
ATOM 742 O O . ASN A 1 93 ? -5.237 -5.408 8.642 1.00 92.38 93 ASN A O 1
ATOM 746 N N . ILE A 1 94 ? -6.021 -4.170 6.931 1.00 92.06 94 ILE A N 1
ATOM 747 C CA . ILE A 1 94 ? -5.459 -4.987 5.856 1.00 92.06 94 ILE A CA 1
ATOM 748 C C . ILE A 1 94 ? -4.273 -4.266 5.217 1.00 92.06 94 ILE A C 1
ATOM 750 O O . ILE A 1 94 ? -4.325 -3.076 4.922 1.00 92.06 94 ILE A O 1
ATOM 754 N N . GLY A 1 95 ? -3.210 -5.022 4.952 1.00 88.25 95 GLY A N 1
ATOM 755 C CA . GLY A 1 95 ? -1.937 -4.425 4.565 1.00 88.25 95 GLY A CA 1
ATOM 756 C C . GLY A 1 95 ? -1.280 -3.696 5.738 1.00 88.25 95 GLY A C 1
ATOM 757 O O . GLY A 1 95 ? -1.701 -3.817 6.887 1.00 88.25 95 GLY A O 1
ATOM 758 N N . TRP A 1 96 ? -0.197 -2.993 5.442 1.00 87.56 96 TRP A N 1
ATOM 759 C CA . TRP A 1 96 ? 0.470 -2.109 6.388 1.00 87.56 96 TRP A CA 1
ATOM 760 C C . TRP A 1 96 ? 1.252 -1.086 5.588 1.00 87.56 96 TRP A C 1
ATOM 762 O O . TRP A 1 96 ? 2.213 -1.466 4.918 1.00 87.56 96 TRP A O 1
ATOM 772 N N . GLU A 1 97 ? 0.778 0.163 5.605 1.00 91.19 97 GLU A N 1
ATOM 773 C CA . GLU A 1 97 ? 1.352 1.257 4.814 1.00 91.19 97 GLU A CA 1
ATOM 774 C C . GLU A 1 97 ? 1.684 0.805 3.386 1.00 91.19 97 GLU A C 1
ATOM 776 O O . GLU A 1 97 ? 2.813 0.919 2.933 1.00 91.19 97 GLU A O 1
ATOM 781 N N . THR A 1 98 ? 0.736 0.167 2.703 1.00 94.88 98 THR A N 1
ATOM 782 C CA . THR A 1 98 ? 1.033 -0.669 1.533 1.00 94.88 98 THR A CA 1
ATOM 783 C C . THR A 1 98 ? 1.599 0.162 0.381 1.00 94.88 98 THR A C 1
ATOM 785 O O . THR A 1 98 ? 0.909 1.019 -0.159 1.00 94.88 98 THR A O 1
ATOM 788 N N . HIS A 1 99 ? 2.836 -0.127 -0.026 1.00 95.31 99 HIS A N 1
ATOM 789 C CA . HIS A 1 99 ? 3.547 0.554 -1.113 1.00 95.31 99 HIS A CA 1
ATOM 790 C C . HIS A 1 99 ? 4.484 -0.409 -1.864 1.00 95.31 99 HIS A C 1
ATOM 792 O O . HIS A 1 99 ? 4.588 -1.597 -1.528 1.00 95.31 99 HIS A O 1
ATOM 798 N N . LEU A 1 100 ? 5.167 0.117 -2.885 1.00 96.50 100 LEU A N 1
ATOM 799 C CA . LEU A 1 100 ? 6.333 -0.491 -3.530 1.00 96.50 100 LEU A CA 1
ATOM 800 C C . LEU A 1 100 ? 7.581 0.314 -3.163 1.00 96.50 100 LEU A C 1
ATOM 802 O O . LEU A 1 100 ? 7.492 1.508 -2.939 1.00 96.50 100 LEU A O 1
ATOM 806 N N . GLN A 1 101 ? 8.751 -0.313 -3.100 1.00 95.19 101 GLN A N 1
ATOM 807 C CA . GLN A 1 101 ? 9.973 0.369 -2.656 1.00 95.19 101 GLN A CA 1
ATOM 808 C C . GLN A 1 101 ? 10.644 1.161 -3.774 1.00 95.19 101 GLN A C 1
ATOM 810 O O . GLN A 1 101 ? 10.724 0.678 -4.904 1.00 95.19 101 GLN A O 1
ATOM 815 N N . ASP A 1 102 ? 11.179 2.330 -3.431 1.00 95.69 102 ASP A N 1
ATOM 816 C CA . ASP A 1 102 ? 11.975 3.209 -4.286 1.00 95.69 102 ASP A CA 1
ATOM 817 C C . ASP A 1 102 ? 12.852 4.124 -3.431 1.00 95.69 102 ASP A C 1
ATOM 819 O O . ASP A 1 102 ? 12.411 5.085 -2.801 1.00 95.69 102 ASP A O 1
ATOM 823 N N . ARG A 1 103 ? 14.145 3.807 -3.445 1.00 93.44 103 ARG A N 1
ATOM 824 C CA . ARG A 1 103 ? 15.183 4.509 -2.690 1.00 93.44 103 ARG A CA 1
ATOM 825 C C . ARG A 1 103 ? 16.185 5.158 -3.623 1.00 93.44 103 ARG A C 1
ATOM 827 O O . ARG A 1 103 ? 17.350 5.347 -3.264 1.00 93.44 103 ARG A O 1
ATOM 834 N N . SER A 1 104 ? 15.767 5.480 -4.849 1.00 92.44 104 SER A N 1
ATOM 835 C CA . SER A 1 104 ? 16.687 6.037 -5.836 1.00 92.44 104 SER A CA 1
ATOM 836 C C . SER A 1 104 ? 17.258 7.381 -5.385 1.00 92.44 104 SER A C 1
ATOM 838 O O . SER A 1 104 ? 18.358 7.747 -5.792 1.00 92.44 104 SER A O 1
ATOM 840 N N . ALA A 1 105 ? 16.556 8.090 -4.494 1.00 90.44 105 ALA A N 1
ATOM 841 C CA . ALA A 1 105 ? 17.042 9.311 -3.860 1.00 90.44 105 ALA A CA 1
ATOM 842 C C . ALA A 1 105 ? 18.271 9.084 -2.954 1.00 90.44 105 ALA A C 1
ATOM 844 O O . ALA A 1 105 ? 19.079 9.996 -2.803 1.00 90.44 105 ALA A O 1
ATOM 845 N N . GLN A 1 106 ? 18.446 7.881 -2.393 1.00 92.00 106 GLN A N 1
ATOM 846 C CA . GLN A 1 106 ? 19.598 7.503 -1.563 1.00 92.00 106 GLN A CA 1
ATOM 847 C C . GLN A 1 106 ? 20.699 6.789 -2.366 1.00 92.00 106 GLN A C 1
ATOM 849 O O . GLN A 1 106 ? 21.579 6.148 -1.785 1.00 92.00 106 GLN A O 1
ATOM 854 N N . ALA A 1 107 ? 20.666 6.876 -3.702 1.00 92.06 107 ALA A N 1
ATOM 855 C CA . ALA A 1 107 ? 21.636 6.223 -4.572 1.00 92.06 107 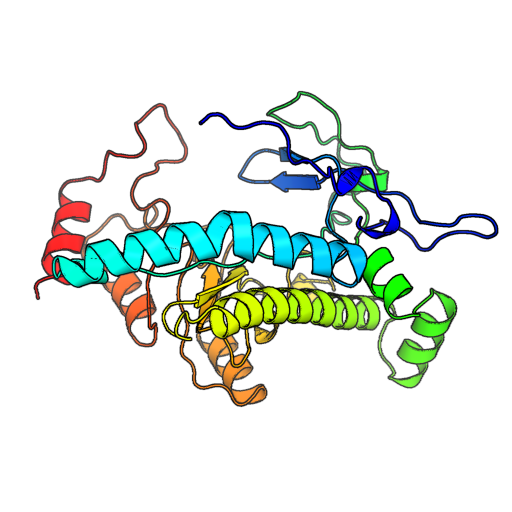ALA A CA 1
ATOM 856 C C . ALA A 1 107 ? 23.084 6.581 -4.189 1.00 92.06 107 ALA A C 1
ATOM 858 O O . ALA A 1 107 ? 23.51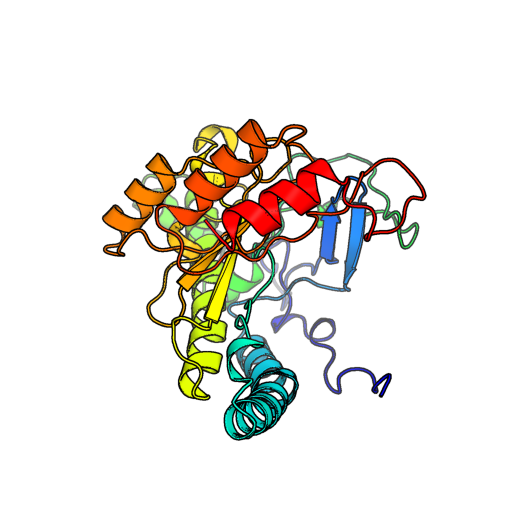5 7.732 -4.275 1.00 92.06 107 ALA A O 1
ATOM 859 N N . GLY A 1 108 ? 23.858 5.564 -3.806 1.00 90.62 108 GLY A N 1
ATOM 860 C CA . GLY A 1 108 ? 25.267 5.709 -3.422 1.00 90.62 108 GLY A CA 1
ATOM 861 C C . GLY A 1 108 ? 25.504 5.975 -1.933 1.00 90.62 108 GLY A C 1
ATOM 862 O O . GLY A 1 108 ? 26.660 6.001 -1.502 1.00 90.62 108 GLY A O 1
ATOM 863 N N . GLU A 1 109 ? 24.450 6.112 -1.129 1.00 94.94 109 GLU A N 1
ATOM 864 C CA . GLU A 1 109 ? 24.570 6.165 0.325 1.00 94.94 109 GLU A CA 1
ATOM 865 C C . GLU A 1 109 ? 24.896 4.783 0.910 1.00 94.94 109 GLU A C 1
ATOM 867 O O . GLU A 1 109 ? 24.373 3.751 0.483 1.00 94.94 109 GLU A O 1
ATOM 872 N N . SER A 1 110 ? 25.756 4.760 1.934 1.00 95.75 110 SER A N 1
ATOM 873 C CA . SER A 1 110 ? 26.068 3.542 2.686 1.00 95.75 110 SER A CA 1
ATOM 874 C C . SER A 1 110 ? 25.018 3.310 3.770 1.00 95.75 110 SER A C 1
ATOM 876 O O . SER A 1 110 ? 25.131 3.842 4.874 1.00 95.75 110 SER A O 1
ATOM 878 N N . ILE A 1 111 ? 24.031 2.469 3.470 1.00 96.31 111 ILE A N 1
ATOM 879 C CA . ILE A 1 111 ? 22.950 2.107 4.392 1.00 96.31 111 ILE A CA 1
ATOM 880 C C . ILE A 1 111 ? 23.248 0.758 5.062 1.00 96.31 111 ILE A C 1
ATOM 882 O O . ILE A 1 111 ? 23.593 -0.215 4.391 1.00 96.31 111 ILE A O 1
ATOM 886 N N . VAL A 1 112 ? 23.091 0.687 6.388 1.00 96.56 112 VAL A N 1
ATOM 887 C CA . VAL A 1 112 ? 23.274 -0.535 7.191 1.00 96.56 112 VAL A CA 1
ATOM 888 C C . VAL A 1 112 ? 22.048 -0.758 8.070 1.00 96.56 112 VAL A C 1
ATOM 890 O O . VAL A 1 112 ? 21.591 0.166 8.742 1.00 96.56 112 VAL A O 1
ATOM 893 N N . ALA A 1 113 ? 21.529 -1.986 8.086 1.00 95.50 113 ALA A N 1
ATOM 894 C CA . ALA A 1 113 ? 20.392 -2.353 8.922 1.00 95.50 113 ALA A CA 1
ATOM 895 C C . ALA A 1 113 ? 20.773 -2.350 10.406 1.00 95.50 113 ALA A C 1
ATOM 897 O O . ALA A 1 113 ? 21.643 -3.109 10.830 1.00 95.50 113 ALA A O 1
ATOM 898 N N . ALA A 1 114 ? 20.049 -1.589 11.221 1.00 94.50 114 ALA A N 1
ATOM 899 C CA . ALA A 1 114 ? 20.237 -1.549 12.666 1.00 94.50 114 ALA A CA 1
ATOM 900 C C . ALA A 1 114 ? 19.963 -2.909 13.339 1.00 94.50 114 ALA A C 1
ATOM 902 O O . ALA A 1 114 ? 20.615 -3.255 14.321 1.00 94.50 114 ALA A O 1
ATOM 903 N N . ASN A 1 115 ? 19.025 -3.701 12.807 1.00 91.44 115 ASN A N 1
ATOM 904 C CA . ASN A 1 115 ? 18.606 -4.977 13.396 1.00 91.44 115 ASN A CA 1
ATOM 905 C C . ASN A 1 115 ? 19.490 -6.179 13.019 1.00 91.44 115 ASN A C 1
ATOM 907 O O . ASN A 1 115 ? 19.480 -7.179 13.732 1.00 91.44 115 ASN A O 1
ATOM 911 N N . THR A 1 116 ? 20.228 -6.110 11.908 1.00 92.94 116 THR A N 1
ATOM 912 C CA . THR A 1 116 ? 21.040 -7.240 11.405 1.00 92.94 116 THR A CA 1
ATOM 913 C C . THR A 1 116 ? 22.516 -6.899 11.213 1.00 92.94 116 THR A C 1
ATOM 915 O O . THR A 1 116 ? 23.340 -7.805 11.131 1.00 92.94 116 THR A O 1
ATOM 918 N N . GLY A 1 117 ? 22.869 -5.613 11.133 1.00 95.38 117 GLY A N 1
ATOM 919 C CA . GLY A 1 117 ? 24.207 -5.150 10.764 1.00 95.38 117 GLY A CA 1
ATOM 920 C C . GLY A 1 117 ? 24.559 -5.372 9.290 1.00 95.38 117 GLY A C 1
ATOM 921 O O . GLY A 1 117 ? 25.687 -5.092 8.887 1.00 95.38 117 GLY A O 1
ATOM 922 N N . GLU A 1 118 ? 23.630 -5.880 8.474 1.00 96.25 118 GLU A N 1
ATOM 923 C CA . GLU A 1 118 ? 23.873 -6.108 7.053 1.00 96.25 118 GLU A CA 1
ATOM 924 C C . GLU A 1 118 ? 23.853 -4.782 6.274 1.00 96.25 118 GLU A C 1
ATOM 926 O O . GLU A 1 118 ? 22.952 -3.964 6.486 1.00 96.25 118 GLU A O 1
ATOM 931 N N . PRO A 1 119 ? 24.794 -4.563 5.338 1.00 96.69 119 PRO A N 1
ATOM 932 C CA . PRO A 1 119 ? 24.712 -3.439 4.418 1.00 96.69 119 PRO A CA 1
ATOM 933 C C . PRO A 1 119 ? 23.644 -3.689 3.344 1.00 96.69 119 PRO A C 1
ATOM 935 O O . PRO A 1 119 ? 23.493 -4.811 2.838 1.00 96.69 119 PRO A O 1
ATOM 938 N N . MET A 1 120 ? 22.937 -2.627 2.965 1.00 96.75 120 MET A N 1
ATOM 939 C CA . MET A 1 120 ? 22.099 -2.601 1.767 1.00 96.75 120 MET A CA 1
ATOM 940 C C . MET A 1 120 ? 23.002 -2.631 0.529 1.00 96.75 120 MET A C 1
ATOM 942 O O . MET A 1 120 ? 24.023 -1.942 0.470 1.00 96.75 120 MET A O 1
ATOM 946 N N . HIS A 1 121 ? 22.659 -3.451 -0.460 1.00 95.75 121 HIS A N 1
ATOM 947 C CA . HIS A 1 121 ? 23.360 -3.442 -1.736 1.00 95.75 121 HIS A CA 1
ATOM 948 C C . HIS A 1 121 ? 22.906 -2.238 -2.563 1.00 95.75 121 HIS A C 1
ATOM 950 O O . HIS A 1 121 ? 21.729 -1.903 -2.575 1.00 95.75 121 HIS A O 1
ATOM 956 N N . ALA A 1 122 ? 23.821 -1.620 -3.316 1.00 95.19 122 ALA A N 1
ATOM 957 C CA . ALA A 1 122 ? 23.507 -0.420 -4.098 1.00 95.19 122 ALA A CA 1
ATOM 958 C C . ALA A 1 122 ? 22.346 -0.622 -5.093 1.00 95.19 122 ALA A C 1
ATOM 960 O O . ALA A 1 122 ? 21.564 0.290 -5.320 1.00 95.19 122 ALA A O 1
ATOM 961 N N . TRP A 1 123 ? 22.200 -1.821 -5.663 1.00 95.12 123 TRP A N 1
ATOM 962 C CA . TRP A 1 123 ? 21.104 -2.128 -6.587 1.00 95.12 123 TRP A CA 1
ATOM 963 C C . TRP A 1 123 ? 19.744 -2.291 -5.887 1.00 95.12 123 TRP A C 1
ATOM 965 O O . TRP A 1 123 ? 18.718 -2.125 -6.533 1.00 95.12 123 TRP A O 1
ATOM 975 N N . GLU A 1 124 ? 19.709 -2.552 -4.575 1.00 95.81 124 GLU A N 1
ATOM 976 C CA . GLU A 1 124 ? 18.463 -2.609 -3.789 1.00 95.81 124 GLU A CA 1
ATOM 977 C C . GLU A 1 124 ? 17.886 -1.218 -3.499 1.00 95.81 124 GLU A C 1
ATOM 979 O O . GLU A 1 124 ? 16.778 -1.109 -2.977 1.00 95.81 124 GLU A O 1
ATOM 984 N N . GLN A 1 125 ? 18.636 -0.156 -3.820 1.00 95.56 125 GLN A N 1
ATOM 985 C CA . GLN A 1 125 ? 18.144 1.216 -3.742 1.00 95.56 125 GLN A CA 1
ATOM 986 C C . GLN A 1 125 ? 17.269 1.584 -4.951 1.00 95.56 125 GLN A C 1
ATOM 988 O O . GLN A 1 125 ? 16.580 2.596 -4.928 1.00 95.56 125 GLN A O 1
ATOM 993 N N . ALA A 1 126 ? 17.285 0.788 -6.021 1.00 95.75 126 ALA A N 1
ATOM 994 C CA . ALA A 1 126 ? 16.451 1.041 -7.186 1.00 95.75 126 ALA A CA 1
ATOM 995 C C . ALA A 1 126 ? 14.962 0.801 -6.889 1.00 95.75 126 ALA A C 1
ATOM 997 O O . ALA A 1 126 ? 14.598 0.011 -6.016 1.00 95.75 126 ALA A O 1
ATOM 998 N N . LYS A 1 127 ? 14.103 1.470 -7.663 1.00 96.25 127 LYS A N 1
ATOM 999 C CA . LYS A 1 127 ? 12.654 1.294 -7.589 1.00 96.25 127 LYS A CA 1
ATOM 1000 C C . LYS A 1 127 ? 12.208 -0.114 -7.971 1.00 96.25 127 LYS A C 1
ATOM 1002 O O . LYS A 1 127 ? 12.797 -0.749 -8.844 1.00 96.25 127 LYS A O 1
ATOM 1007 N N . THR A 1 128 ? 11.144 -0.570 -7.329 1.00 97.94 128 THR A N 1
ATOM 1008 C CA . THR A 1 128 ? 10.471 -1.852 -7.574 1.00 97.94 128 THR A CA 1
ATOM 1009 C C . THR A 1 128 ? 9.160 -1.650 -8.335 1.00 97.94 128 THR A C 1
ATOM 1011 O O . THR A 1 128 ? 8.811 -0.522 -8.677 1.00 97.94 128 THR A O 1
ATOM 1014 N N . GLY A 1 129 ? 8.459 -2.739 -8.663 1.00 98.12 129 GLY A N 1
ATOM 1015 C CA . GLY A 1 129 ? 7.257 -2.742 -9.507 1.00 98.12 129 GLY A CA 1
ATOM 1016 C C . GLY A 1 129 ? 7.473 -3.421 -10.858 1.00 98.12 129 GLY A C 1
ATOM 1017 O O . GLY A 1 129 ? 6.528 -3.658 -11.607 1.00 98.12 129 GLY A O 1
ATOM 1018 N N . TYR A 1 130 ? 8.716 -3.783 -11.184 1.00 98.56 130 TYR A N 1
ATOM 1019 C CA . TYR A 1 130 ? 9.039 -4.452 -12.441 1.00 98.56 130 TYR A CA 1
ATOM 1020 C C . TYR A 1 130 ? 8.416 -5.845 -12.540 1.00 98.56 130 TYR A C 1
ATOM 1022 O O . TYR A 1 130 ? 8.036 -6.249 -13.640 1.00 98.56 130 TYR A O 1
ATOM 1030 N N . ALA A 1 131 ? 8.291 -6.578 -11.427 1.00 98.62 131 ALA A N 1
ATOM 1031 C CA . ALA A 1 131 ? 7.676 -7.903 -11.450 1.00 98.62 131 ALA A CA 1
ATOM 1032 C C . ALA A 1 131 ? 6.161 -7.802 -11.660 1.00 98.62 131 ALA A C 1
ATOM 1034 O O . ALA A 1 131 ? 5.613 -8.522 -12.503 1.00 98.62 131 ALA A O 1
ATOM 1035 N N . ALA A 1 132 ? 5.499 -6.876 -10.958 1.00 98.44 132 ALA A N 1
ATOM 1036 C CA . ALA A 1 132 ? 4.081 -6.586 -11.133 1.00 98.44 132 ALA A CA 1
ATOM 1037 C C . ALA A 1 132 ? 3.751 -6.203 -12.577 1.00 98.44 132 ALA A C 1
ATOM 1039 O O . ALA A 1 132 ? 2.913 -6.835 -13.227 1.00 98.44 132 ALA A O 1
ATOM 1040 N N . LEU A 1 133 ? 4.484 -5.235 -13.128 1.00 98.50 133 LEU A N 1
ATOM 1041 C CA . LEU A 1 133 ? 4.295 -4.788 -14.504 1.00 98.50 133 LEU A CA 1
ATOM 1042 C C . LEU A 1 133 ? 4.577 -5.914 -15.508 1.00 98.50 133 LEU A C 1
ATOM 1044 O O . LEU A 1 133 ? 3.765 -6.137 -16.405 1.00 98.50 133 LEU A O 1
ATOM 1048 N N . HIS A 1 134 ? 5.656 -6.679 -15.325 1.00 98.19 134 HIS A N 1
ATOM 1049 C CA . HIS A 1 134 ? 5.948 -7.842 -16.168 1.00 98.19 134 HIS A CA 1
ATOM 1050 C C . HIS A 1 134 ? 4.824 -8.885 -16.127 1.00 98.19 134 HIS A C 1
ATOM 1052 O O . HIS A 1 134 ? 4.439 -9.431 -17.160 1.00 98.19 134 HIS A O 1
ATOM 1058 N N . THR A 1 135 ? 4.248 -9.135 -14.950 1.00 97.94 135 THR A N 1
ATOM 1059 C CA . THR A 1 135 ? 3.120 -10.063 -14.778 1.00 97.94 135 THR A CA 1
ATOM 1060 C C . THR A 1 135 ? 1.876 -9.585 -15.529 1.00 97.94 135 THR A C 1
ATOM 1062 O O . THR A 1 135 ? 1.181 -10.391 -16.147 1.00 97.94 135 THR A O 1
ATOM 1065 N N . LYS A 1 136 ? 1.648 -8.266 -15.565 1.00 97.12 136 LYS A N 1
ATOM 1066 C CA . LYS A 1 136 ? 0.607 -7.611 -16.377 1.00 97.12 136 LYS A CA 1
ATOM 1067 C C . LYS A 1 136 ? 0.950 -7.534 -17.878 1.00 97.12 136 LYS A C 1
ATOM 1069 O O . LYS A 1 136 ? 0.144 -7.028 -18.654 1.00 97.12 136 LYS A O 1
ATOM 1074 N N . GLY A 1 137 ? 2.105 -8.052 -18.307 1.00 97.00 137 GLY A N 1
ATOM 1075 C CA . GLY A 1 137 ? 2.535 -8.095 -19.710 1.00 97.00 137 GLY A CA 1
ATOM 1076 C C . GLY A 1 137 ? 3.294 -6.855 -20.192 1.00 97.00 137 GLY A C 1
ATOM 1077 O O . GLY A 1 137 ? 3.497 -6.698 -21.397 1.00 97.00 137 GLY A O 1
ATOM 1078 N N . TRP A 1 138 ? 3.714 -5.975 -19.282 1.00 98.19 138 TRP A N 1
ATOM 1079 C CA . TRP A 1 138 ? 4.547 -4.822 -19.610 1.00 98.19 138 TRP A CA 1
ATOM 1080 C C . TRP A 1 138 ? 6.024 -5.198 -19.710 1.00 98.19 138 TRP A C 1
ATOM 1082 O O . TRP A 1 138 ? 6.539 -6.035 -18.973 1.00 98.19 138 TRP A O 1
ATOM 1092 N N . ASP A 1 139 ? 6.727 -4.504 -20.594 1.00 96.38 139 ASP A N 1
ATOM 1093 C CA . ASP A 1 139 ? 8.177 -4.503 -20.676 1.00 96.38 139 ASP A CA 1
ATOM 1094 C C . ASP A 1 139 ? 8.666 -3.074 -20.952 1.00 96.38 139 ASP A C 1
ATOM 1096 O O . ASP A 1 139 ? 7.885 -2.125 -21.084 1.00 96.38 139 ASP A O 1
ATOM 1100 N N . ASN A 1 140 ? 9.982 -2.886 -21.036 1.00 96.19 140 ASN A N 1
ATOM 1101 C CA . ASN A 1 140 ? 10.534 -1.554 -21.265 1.00 96.19 140 ASN A CA 1
ATOM 1102 C C . ASN A 1 140 ? 10.119 -0.953 -22.627 1.00 96.19 140 ASN A C 1
ATOM 1104 O O . ASN A 1 140 ? 10.002 0.269 -22.741 1.00 96.19 140 ASN A O 1
ATOM 1108 N N . ALA A 1 141 ? 9.918 -1.776 -23.661 1.00 97.00 141 ALA A N 1
ATOM 1109 C CA . ALA A 1 141 ? 9.531 -1.308 -24.987 1.00 97.00 141 ALA A CA 1
ATOM 1110 C C . ALA A 1 141 ? 8.057 -0.884 -25.019 1.00 97.00 141 ALA A C 1
ATOM 1112 O O . ALA A 1 141 ? 7.761 0.205 -25.516 1.00 97.00 141 ALA A O 1
ATOM 1113 N N . SER A 1 142 ? 7.153 -1.686 -24.448 1.00 98.12 142 SER A N 1
ATOM 1114 C CA . SER A 1 142 ? 5.725 -1.364 -24.379 1.00 98.12 142 SER A CA 1
ATOM 1115 C C . SER A 1 142 ? 5.454 -0.154 -23.486 1.00 98.12 142 SER A C 1
ATOM 1117 O O . SER A 1 142 ? 4.716 0.732 -23.908 1.00 98.12 142 SER A O 1
ATOM 1119 N N . LEU A 1 143 ? 6.140 -0.021 -22.342 1.00 98.12 143 LEU A N 1
ATOM 1120 C CA . LEU A 1 143 ? 6.061 1.188 -21.508 1.00 98.12 143 LEU A CA 1
ATOM 1121 C C . LEU A 1 143 ? 6.515 2.444 -22.259 1.00 98.12 143 LEU A C 1
ATOM 1123 O O . LEU A 1 143 ? 5.878 3.489 -22.174 1.00 98.12 143 LEU A O 1
ATOM 1127 N N . THR A 1 144 ? 7.620 2.358 -23.005 1.00 98.44 144 THR A N 1
ATOM 1128 C CA . THR A 1 144 ? 8.141 3.509 -23.761 1.00 98.44 144 THR A CA 1
ATOM 1129 C C . THR A 1 144 ? 7.178 3.924 -24.874 1.00 98.44 144 THR A C 1
ATOM 1131 O O . THR A 1 144 ? 6.949 5.119 -25.080 1.00 98.44 144 THR A O 1
ATOM 1134 N N . ALA A 1 145 ? 6.617 2.948 -25.592 1.00 98.62 145 ALA A N 1
ATOM 1135 C CA . ALA A 1 145 ? 5.664 3.199 -26.665 1.00 98.62 145 ALA A CA 1
ATOM 1136 C C . ALA A 1 145 ? 4.367 3.822 -26.131 1.00 98.62 145 ALA A C 1
ATOM 1138 O O . ALA A 1 145 ? 3.915 4.830 -26.673 1.00 98.62 145 ALA A O 1
ATOM 1139 N N . GLU A 1 146 ? 3.820 3.270 -25.047 1.00 98.69 146 GLU A N 1
ATOM 1140 C CA . GLU A 1 146 ? 2.577 3.747 -24.446 1.00 98.69 146 GLU A CA 1
ATOM 1141 C C . GLU A 1 146 ? 2.741 5.138 -23.825 1.00 98.69 146 GLU A C 1
ATOM 1143 O O . GLU A 1 146 ? 1.951 6.033 -24.116 1.00 98.69 146 GLU A O 1
ATOM 1148 N N . ALA A 1 147 ? 3.813 5.378 -23.063 1.00 98.44 147 ALA A N 1
ATOM 1149 C CA . ALA A 1 147 ? 4.078 6.697 -22.485 1.00 98.44 147 ALA A CA 1
ATOM 1150 C C . ALA A 1 147 ? 4.196 7.776 -23.577 1.00 98.44 147 ALA A C 1
ATOM 1152 O O . ALA A 1 147 ? 3.618 8.858 -23.464 1.00 98.44 147 ALA A O 1
ATOM 1153 N N . SER A 1 148 ? 4.865 7.445 -24.689 1.00 98.44 148 SER A N 1
ATOM 1154 C CA . SER A 1 148 ? 4.956 8.335 -25.854 1.00 98.44 148 SER A CA 1
ATOM 1155 C C . SER A 1 148 ? 3.590 8.594 -26.498 1.00 98.44 148 SER A C 1
ATOM 1157 O O . SER A 1 148 ? 3.324 9.720 -26.916 1.00 98.44 148 SER A O 1
ATOM 1159 N N . ALA A 1 149 ? 2.724 7.579 -26.584 1.00 98.50 149 ALA A N 1
ATOM 1160 C CA . ALA A 1 149 ? 1.377 7.706 -27.141 1.00 98.50 149 ALA A CA 1
ATOM 1161 C C . ALA A 1 149 ? 0.456 8.567 -26.259 1.00 98.50 149 ALA A C 1
ATOM 1163 O O . ALA A 1 149 ? -0.344 9.341 -26.784 1.00 98.50 149 ALA A O 1
ATOM 1164 N N . GLN A 1 150 ? 0.607 8.471 -24.937 1.00 98.12 150 GLN A N 1
ATOM 1165 C CA . GLN A 1 150 ? -0.131 9.269 -23.954 1.00 98.12 150 GLN A CA 1
ATOM 1166 C C . GLN A 1 150 ? 0.449 10.680 -23.755 1.00 98.12 150 GLN A C 1
ATOM 1168 O O . GLN A 1 150 ? -0.200 11.537 -23.160 1.00 98.12 150 GLN A O 1
ATOM 1173 N N . GLY A 1 151 ? 1.656 10.948 -24.262 1.00 98.12 151 GLY A N 1
ATOM 1174 C CA . GLY A 1 151 ? 2.327 12.239 -24.096 1.00 98.12 151 GLY A CA 1
ATOM 1175 C C . GLY A 1 151 ? 2.856 12.484 -22.679 1.00 98.12 151 GLY A C 1
ATOM 1176 O O . GLY A 1 151 ? 3.016 13.640 -22.289 1.00 98.12 151 GLY A O 1
ATOM 1177 N N . ILE A 1 152 ? 3.137 11.419 -21.923 1.00 97.62 152 ILE A N 1
ATOM 1178 C CA . ILE A 1 152 ? 3.698 11.467 -20.563 1.00 97.62 152 ILE A CA 1
ATOM 1179 C C . ILE A 1 152 ? 5.093 10.832 -20.522 1.00 97.62 152 ILE A C 1
ATOM 1181 O O . ILE A 1 152 ? 5.543 10.197 -21.478 1.00 97.62 152 ILE A O 1
ATOM 1185 N N . SER A 1 153 ? 5.821 11.015 -19.418 1.00 97.25 153 SER A N 1
ATOM 1186 C CA . SER A 1 153 ? 7.106 10.335 -19.236 1.00 97.25 153 SER A CA 1
ATOM 1187 C C . SER A 1 153 ? 6.898 8.842 -18.961 1.00 97.25 153 SER A C 1
ATOM 1189 O O . SER A 1 153 ? 5.881 8.423 -18.406 1.00 97.25 153 SER A O 1
ATOM 1191 N N . LYS A 1 154 ? 7.896 8.025 -19.313 1.00 97.56 154 LYS A N 1
ATOM 1192 C CA . LYS A 1 154 ? 7.891 6.591 -18.991 1.00 97.56 154 LYS A CA 1
ATOM 1193 C C . LYS A 1 154 ? 7.801 6.350 -17.481 1.00 97.56 154 LYS A C 1
ATOM 1195 O O . LYS A 1 154 ? 7.107 5.434 -17.059 1.00 97.56 154 LYS A O 1
ATOM 1200 N N . ASP A 1 155 ? 8.483 7.175 -16.689 1.00 96.38 155 ASP A N 1
ATOM 1201 C CA . ASP A 1 155 ? 8.495 7.052 -15.229 1.00 96.38 155 ASP A CA 1
ATOM 1202 C C . ASP A 1 155 ? 7.138 7.407 -14.618 1.00 96.38 155 ASP A C 1
ATOM 1204 O O . ASP A 1 155 ? 6.719 6.750 -13.669 1.00 96.38 155 ASP A O 1
ATOM 1208 N N . ARG A 1 156 ? 6.409 8.367 -15.208 1.00 96.50 156 ARG A N 1
ATOM 1209 C CA . ARG A 1 156 ? 5.035 8.668 -14.802 1.00 96.50 156 ARG A CA 1
ATOM 1210 C C . ARG A 1 156 ? 4.103 7.493 -15.085 1.00 96.50 156 ARG A C 1
ATOM 1212 O O . ARG A 1 156 ? 3.407 7.050 -14.181 1.00 96.50 156 ARG A O 1
ATOM 1219 N N . LEU A 1 157 ? 4.153 6.934 -16.299 1.00 98.38 157 LEU A N 1
ATOM 1220 C CA . LEU A 1 157 ? 3.358 5.747 -16.634 1.00 98.38 157 LEU A CA 1
ATOM 1221 C C . LEU A 1 157 ? 3.696 4.562 -15.714 1.00 98.38 157 LEU A C 1
ATOM 1223 O O . LEU A 1 157 ? 2.803 3.853 -15.264 1.00 98.38 157 LEU A O 1
ATOM 1227 N N . PHE A 1 158 ? 4.983 4.346 -15.425 1.00 98.44 158 PHE A N 1
ATOM 1228 C CA . PHE A 1 158 ? 5.425 3.309 -14.492 1.00 98.44 158 PHE A CA 1
ATOM 1229 C C . PHE A 1 158 ? 4.820 3.519 -13.098 1.00 98.44 158 PHE A C 1
ATOM 1231 O O . PHE A 1 158 ? 4.281 2.576 -12.527 1.00 98.44 158 PHE A O 1
ATOM 1238 N N . TYR A 1 159 ? 4.872 4.746 -12.572 1.00 98.00 159 TYR A N 1
ATOM 1239 C CA . TYR A 1 159 ? 4.276 5.107 -11.286 1.00 98.00 159 TYR A CA 1
ATOM 1240 C C . TYR A 1 159 ? 2.765 4.853 -11.249 1.00 98.00 159 TYR A C 1
ATOM 1242 O O . TYR A 1 159 ? 2.292 4.178 -10.335 1.00 98.00 159 TYR A O 1
ATOM 1250 N N . ASP A 1 160 ? 2.024 5.303 -12.265 1.00 97.75 160 ASP A N 1
ATOM 1251 C CA . ASP A 1 160 ? 0.570 5.119 -12.331 1.00 97.75 160 ASP A CA 1
ATOM 1252 C C . ASP A 1 160 ? 0.198 3.616 -12.367 1.00 97.75 160 ASP A C 1
ATOM 1254 O O . ASP A 1 160 ? -0.667 3.161 -11.617 1.00 97.75 160 ASP A O 1
ATOM 1258 N N . LEU A 1 161 ? 0.916 2.798 -13.150 1.00 98.62 161 LEU A N 1
ATOM 1259 C CA . LEU A 1 161 ? 0.707 1.340 -13.209 1.00 98.62 161 LEU A CA 1
ATOM 1260 C C . LEU A 1 161 ? 1.086 0.616 -11.903 1.00 98.62 161 LEU A C 1
ATOM 1262 O O . LEU A 1 161 ? 0.485 -0.403 -11.541 1.00 98.62 161 LEU A O 1
ATOM 1266 N N . CYS A 1 162 ? 2.090 1.123 -11.192 1.00 98.56 162 CYS A N 1
ATOM 1267 C CA . CYS A 1 162 ? 2.468 0.652 -9.863 1.00 98.56 162 CYS A CA 1
ATOM 1268 C C . CYS A 1 162 ? 1.383 0.977 -8.827 1.00 98.56 162 CYS A C 1
ATOM 1270 O O . CYS A 1 162 ? 1.018 0.102 -8.039 1.00 98.56 162 CYS A O 1
ATOM 1272 N N . ALA A 1 163 ? 0.806 2.181 -8.874 1.00 98.25 163 ALA A N 1
ATOM 1273 C CA . ALA A 1 163 ? -0.318 2.577 -8.028 1.00 98.25 163 ALA A CA 1
ATOM 1274 C C . ALA A 1 163 ? -1.549 1.676 -8.247 1.00 98.25 163 ALA A C 1
ATOM 1276 O O . ALA A 1 163 ? -2.156 1.220 -7.277 1.00 98.25 163 ALA A O 1
ATOM 1277 N N . GLU A 1 164 ? -1.861 1.310 -9.497 1.00 98.38 164 GLU A N 1
ATOM 1278 C CA . GLU A 1 164 ? -2.899 0.307 -9.797 1.00 98.38 164 GLU A CA 1
ATOM 1279 C C . GLU A 1 164 ? -2.628 -1.049 -9.136 1.00 98.38 164 GLU A C 1
ATOM 1281 O O . GLU A 1 164 ? -3.562 -1.721 -8.695 1.00 98.38 164 GLU A O 1
ATOM 1286 N N . SER A 1 165 ? -1.359 -1.458 -9.067 1.00 98.44 165 SER A N 1
ATOM 1287 C CA . SER A 1 165 ? -0.974 -2.748 -8.486 1.00 98.44 165 SER A CA 1
ATOM 1288 C C . SER A 1 165 ? -1.119 -2.742 -6.960 1.00 98.44 165 SER A C 1
ATOM 1290 O O . SER A 1 165 ? -1.610 -3.704 -6.365 1.00 98.44 165 SER A O 1
ATOM 1292 N N . VAL A 1 166 ? -0.774 -1.619 -6.317 1.00 98.44 166 VAL A N 1
ATOM 1293 C CA . VAL A 1 166 ? -1.043 -1.386 -4.888 1.00 98.44 166 VAL A CA 1
ATOM 1294 C C . VAL A 1 166 ? -2.550 -1.433 -4.619 1.00 98.44 166 VAL A C 1
ATOM 1296 O O . VAL A 1 166 ? -2.991 -2.191 -3.754 1.00 98.44 166 VAL A O 1
ATOM 1299 N N . GLN A 1 167 ? -3.354 -0.702 -5.398 1.00 98.00 167 GLN A N 1
ATOM 1300 C CA . GLN A 1 167 ? -4.811 -0.677 -5.234 1.00 98.00 167 GLN A CA 1
ATOM 1301 C C . GLN A 1 167 ? -5.441 -2.062 -5.428 1.00 98.00 167 GLN A C 1
ATOM 1303 O O . GLN A 1 167 ? -6.278 -2.484 -4.625 1.00 98.00 167 GLN A O 1
ATOM 1308 N N . SER A 1 168 ? -4.992 -2.806 -6.441 1.00 97.75 168 SER A N 1
ATOM 1309 C CA . SER A 1 168 ? -5.484 -4.155 -6.732 1.00 97.75 168 SER A CA 1
ATOM 1310 C C . SER A 1 168 ? -5.215 -5.116 -5.573 1.00 97.75 168 SER A C 1
ATOM 1312 O O . SER A 1 168 ? -6.097 -5.894 -5.201 1.00 97.75 168 SER A O 1
ATOM 1314 N N . ASN A 1 169 ? -4.041 -5.025 -4.938 1.00 97.88 169 ASN A N 1
ATOM 1315 C CA . ASN A 1 169 ? -3.732 -5.794 -3.733 1.00 97.88 169 ASN A CA 1
ATOM 1316 C C . ASN A 1 169 ? -4.628 -5.407 -2.548 1.00 97.88 169 ASN A C 1
ATOM 1318 O O . ASN A 1 169 ? -5.167 -6.284 -1.871 1.00 97.88 169 ASN A O 1
ATOM 1322 N N . MET A 1 170 ? -4.844 -4.111 -2.314 1.00 97.19 170 MET A N 1
ATOM 1323 C CA . MET A 1 170 ? -5.732 -3.648 -1.242 1.00 97.19 170 MET A CA 1
ATOM 1324 C C . MET A 1 170 ? -7.162 -4.150 -1.441 1.00 97.19 170 MET A C 1
ATOM 1326 O O . MET A 1 170 ? -7.763 -4.710 -0.521 1.00 97.19 170 MET A O 1
ATOM 1330 N N . MET A 1 171 ? -7.678 -4.048 -2.667 1.00 97.62 171 MET A N 1
ATOM 1331 C CA . MET A 1 171 ? -8.987 -4.579 -3.030 1.00 97.62 171 MET A CA 1
ATOM 1332 C C . MET A 1 171 ? -9.050 -6.103 -2.861 1.00 97.62 171 MET A C 1
ATOM 1334 O O . MET A 1 171 ? -10.055 -6.616 -2.370 1.00 97.62 171 MET A O 1
ATOM 1338 N N . LEU A 1 172 ? -7.993 -6.840 -3.220 1.00 98.12 172 LEU A N 1
ATOM 1339 C CA . LEU A 1 172 ? -7.919 -8.291 -3.039 1.00 98.12 172 LEU A CA 1
ATOM 1340 C C . LEU A 1 172 ? -8.092 -8.686 -1.569 1.00 98.12 172 LEU A C 1
ATOM 1342 O O . LEU A 1 172 ? -8.919 -9.547 -1.253 1.00 98.12 172 LEU A O 1
ATOM 1346 N N . LEU A 1 173 ? -7.319 -8.064 -0.677 1.00 97.62 173 LEU A N 1
ATOM 1347 C CA . LEU A 1 173 ? -7.355 -8.343 0.757 1.00 97.62 173 LEU A CA 1
ATOM 1348 C C . LEU A 1 173 ? -8.707 -7.932 1.360 1.00 97.62 173 LEU A C 1
ATOM 1350 O O . LEU A 1 173 ? -9.319 -8.721 2.086 1.00 97.62 173 LEU A O 1
ATOM 1354 N N . ALA A 1 174 ? -9.218 -6.750 0.996 1.00 97.69 174 ALA A N 1
ATOM 1355 C CA . ALA A 1 174 ? -10.498 -6.231 1.482 1.00 97.69 174 ALA A CA 1
ATOM 1356 C C . ALA A 1 174 ? -11.661 -7.123 1.062 1.00 97.69 174 ALA A C 1
ATOM 1358 O O . ALA A 1 174 ? -12.475 -7.539 1.889 1.00 97.69 174 ALA A O 1
ATOM 1359 N N . LYS A 1 175 ? -11.706 -7.474 -0.226 1.00 98.25 175 LYS A N 1
ATOM 1360 C CA . LYS A 1 175 ? -12.733 -8.350 -0.774 1.00 98.25 175 LYS A CA 1
ATOM 1361 C C . LYS A 1 175 ? -12.685 -9.729 -0.128 1.00 98.25 175 LYS A C 1
ATOM 1363 O O . LYS A 1 175 ? -13.735 -10.262 0.201 1.00 98.25 175 LYS A O 1
ATOM 1368 N N . THR A 1 176 ? -11.496 -10.282 0.106 1.00 98.06 176 THR A N 1
ATOM 1369 C CA . THR A 1 176 ? -11.348 -11.584 0.777 1.00 98.06 176 THR A CA 1
ATOM 1370 C C . THR A 1 176 ? -11.935 -11.542 2.194 1.00 98.06 176 THR A C 1
ATOM 1372 O O . THR A 1 176 ? -12.717 -12.415 2.563 1.00 98.06 176 THR A O 1
ATOM 1375 N N . ALA A 1 177 ? -11.648 -10.493 2.974 1.00 97.12 177 ALA A N 1
ATOM 1376 C CA . ALA A 1 177 ? -12.248 -10.306 4.298 1.00 97.12 177 ALA A CA 1
ATOM 1377 C C . ALA A 1 177 ? -13.774 -10.103 4.242 1.00 97.12 177 ALA A C 1
ATOM 1379 O O . ALA A 1 177 ? -14.510 -10.664 5.061 1.00 97.12 177 ALA A O 1
ATOM 1380 N N . SER A 1 178 ? -14.255 -9.338 3.262 1.00 97.56 178 SER A N 1
ATOM 1381 C CA . SER A 1 178 ? -15.683 -9.088 3.058 1.00 97.56 178 SER A CA 1
ATOM 1382 C C . SER A 1 178 ? -16.443 -10.360 2.665 1.00 97.56 178 SER A C 1
ATOM 1384 O O . SER A 1 178 ? -17.444 -10.691 3.301 1.00 97.56 178 SER A O 1
ATOM 1386 N N . ASP A 1 179 ? -15.924 -11.130 1.704 1.00 97.62 179 ASP A N 1
ATOM 1387 C CA . ASP A 1 179 ? -16.480 -12.415 1.262 1.00 97.62 179 ASP A CA 1
ATOM 1388 C C . ASP A 1 179 ? -16.508 -13.443 2.412 1.00 97.62 179 ASP A C 1
ATOM 1390 O O . ASP A 1 179 ? -17.437 -14.247 2.505 1.00 97.62 179 ASP A O 1
ATOM 1394 N N . T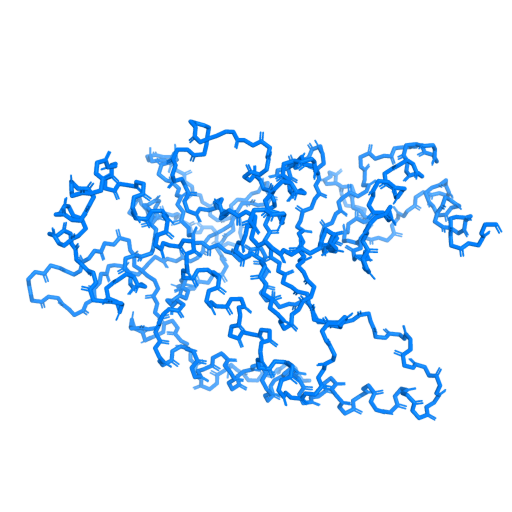YR A 1 180 ? -15.538 -13.384 3.335 1.00 96.69 180 TYR A N 1
ATOM 1395 C CA . TYR A 1 180 ? -15.512 -14.207 4.552 1.00 96.69 180 TYR A CA 1
ATOM 1396 C C . TYR A 1 180 ? -16.583 -13.797 5.588 1.00 96.69 180 TYR A C 1
ATOM 1398 O O . TYR A 1 180 ? -16.865 -14.524 6.546 1.00 96.69 180 TYR A O 1
ATOM 1406 N N . GLY A 1 181 ? -17.208 -12.629 5.413 1.00 95.56 181 GLY A N 1
ATOM 1407 C CA . GLY A 1 181 ? -18.342 -12.159 6.207 1.00 95.56 181 GLY A CA 1
ATOM 1408 C C . GLY A 1 181 ? -18.008 -11.078 7.235 1.00 95.56 181 GLY A C 1
ATOM 1409 O O . GLY A 1 181 ? -18.717 -10.971 8.242 1.00 95.56 181 GLY A O 1
ATOM 1410 N N . PHE A 1 182 ? -16.933 -10.310 7.049 1.00 94.69 182 PHE A N 1
ATOM 1411 C CA . PHE A 1 182 ? -16.728 -9.048 7.771 1.00 94.69 182 PHE A CA 1
ATOM 1412 C C . PHE A 1 182 ? -17.453 -7.902 7.054 1.00 94.69 182 PHE A C 1
ATOM 1414 O O . PHE A 1 182 ? -17.553 -7.882 5.827 1.00 94.69 182 PHE A O 1
ATOM 1421 N N . PHE A 1 183 ? -17.999 -6.952 7.815 1.00 92.19 183 PHE A N 1
ATOM 1422 C CA . PHE A 1 183 ? -18.655 -5.783 7.226 1.00 92.19 183 PHE A CA 1
ATOM 1423 C C . PHE A 1 183 ? -17.617 -4.782 6.714 1.00 92.19 183 PHE A C 1
ATOM 1425 O O . PHE A 1 183 ? -16.542 -4.670 7.296 1.00 92.19 183 PHE A O 1
ATOM 1432 N N . LYS A 1 184 ? -17.973 -3.994 5.689 1.00 91.31 184 LYS A N 1
ATOM 1433 C CA . LYS A 1 184 ? -17.127 -2.910 5.155 1.00 91.31 184 LYS A CA 1
ATOM 1434 C C . LYS A 1 184 ? -16.572 -2.005 6.261 1.00 91.31 184 LYS A C 1
ATOM 1436 O O . LYS A 1 184 ? -15.385 -1.727 6.281 1.00 91.31 184 LYS A O 1
ATOM 1441 N N . SER A 1 185 ? -17.417 -1.633 7.223 1.00 87.81 185 SER A N 1
ATOM 1442 C CA . SER A 1 185 ? -17.064 -0.783 8.370 1.00 87.81 185 SER A CA 1
ATOM 1443 C C . SER A 1 185 ? -16.143 -1.448 9.404 1.00 87.81 185 SER A C 1
ATOM 1445 O O . SER A 1 185 ? -15.877 -0.868 10.448 1.00 87.81 185 SER A O 1
ATOM 1447 N N . GLN A 1 186 ? -15.735 -2.697 9.181 1.00 91.06 186 GLN A N 1
ATOM 1448 C CA . GLN A 1 186 ? -14.809 -3.449 10.028 1.00 91.06 186 GLN A CA 1
ATOM 1449 C C . GLN A 1 186 ? -13.518 -3.794 9.287 1.00 91.06 186 GLN A C 1
ATOM 1451 O O . GLN A 1 186 ? -12.700 -4.534 9.827 1.00 91.06 186 GLN A O 1
ATOM 1456 N N . ILE A 1 187 ? -13.360 -3.342 8.046 1.00 94.88 187 ILE A N 1
ATOM 1457 C CA . ILE A 1 187 ? -12.198 -3.611 7.209 1.00 94.88 187 ILE A CA 1
ATOM 1458 C C . ILE A 1 187 ? -11.634 -2.252 6.830 1.00 94.88 187 ILE A C 1
ATOM 1460 O O . ILE A 1 187 ? -12.377 -1.386 6.371 1.00 94.88 187 ILE A O 1
ATOM 1464 N N . PHE A 1 188 ? -10.332 -2.082 7.004 1.00 94.88 188 PHE A N 1
ATOM 1465 C CA . PHE A 1 188 ? -9.645 -0.826 6.765 1.00 94.88 188 PHE A CA 1
ATOM 1466 C C . PHE A 1 188 ? -8.430 -1.067 5.888 1.00 94.88 188 PHE A C 1
ATOM 1468 O O . PHE A 1 188 ? -7.574 -1.871 6.250 1.00 94.88 188 PHE A O 1
ATOM 1475 N N . SER A 1 189 ? -8.366 -0.399 4.736 1.00 95.88 189 SER A N 1
ATOM 1476 C CA . SER A 1 189 ? -7.123 -0.324 3.964 1.00 95.88 189 SER A CA 1
ATOM 1477 C C . SER A 1 189 ? -6.079 0.490 4.736 1.00 95.88 189 SER A C 1
ATOM 1479 O O . SER A 1 189 ? -6.426 1.195 5.680 1.00 95.88 189 SER A O 1
ATOM 1481 N N . HIS A 1 190 ? -4.808 0.419 4.350 1.00 94.94 190 HIS A N 1
ATOM 1482 C CA . HIS A 1 190 ? -3.768 1.214 4.989 1.00 94.94 190 HIS A CA 1
ATOM 1483 C C . HIS A 1 190 ? -2.647 1.577 4.022 1.00 94.94 190 HIS A C 1
ATOM 1485 O O . HIS A 1 190 ? -1.930 0.697 3.537 1.00 94.94 190 HIS A O 1
ATOM 1491 N N . ILE A 1 191 ? -2.510 2.880 3.771 1.00 95.94 191 ILE A N 1
ATOM 1492 C CA . ILE A 1 191 ? -1.375 3.535 3.102 1.00 95.94 191 ILE A CA 1
ATOM 1493 C C . ILE A 1 191 ? -0.967 4.785 3.899 1.00 95.94 191 ILE A C 1
ATOM 1495 O O . ILE A 1 191 ? -1.696 5.215 4.791 1.00 95.94 191 ILE A O 1
ATOM 1499 N N . VAL A 1 192 ? 0.158 5.408 3.559 1.00 94.38 192 VAL A N 1
ATOM 1500 C CA . VAL A 1 192 ? 0.502 6.743 4.074 1.00 94.38 192 VAL A CA 1
ATOM 1501 C C . VAL A 1 192 ? -0.045 7.798 3.112 1.00 94.38 192 VAL A C 1
ATOM 1503 O O . VAL A 1 192 ? 0.239 7.734 1.919 1.00 94.38 192 VAL A O 1
ATOM 1506 N N . ALA A 1 193 ? -0.804 8.783 3.601 1.00 94.19 193 ALA A N 1
ATOM 1507 C CA . ALA A 1 193 ? -1.472 9.787 2.756 1.00 94.19 193 ALA A CA 1
ATOM 1508 C C . ALA A 1 193 ? -0.542 10.916 2.254 1.00 94.19 193 ALA A C 1
ATOM 1510 O O . ALA A 1 193 ? -0.998 12.029 2.000 1.00 94.19 193 ALA A O 1
ATOM 1511 N N . LEU A 1 194 ? 0.757 10.646 2.095 1.00 94.44 194 LEU A N 1
ATOM 1512 C CA . LEU A 1 194 ? 1.783 11.646 1.767 1.00 94.44 194 LEU A CA 1
ATOM 1513 C C . LEU A 1 194 ? 1.528 12.396 0.454 1.00 94.44 194 LEU A C 1
ATOM 1515 O O . LEU A 1 194 ? 1.897 13.565 0.335 1.00 94.44 194 LEU A O 1
ATOM 1519 N N . GLU A 1 195 ? 0.898 11.738 -0.520 1.00 94.25 195 GLU A N 1
ATOM 1520 C CA . GLU A 1 195 ? 0.572 12.348 -1.812 1.00 94.25 195 GLU A CA 1
ATOM 1521 C C . GLU A 1 195 ? -0.439 13.495 -1.689 1.00 94.25 195 GLU A C 1
ATOM 1523 O O . GLU A 1 195 ? -0.370 14.438 -2.463 1.00 94.25 195 GLU A O 1
ATOM 1528 N N . SER A 1 196 ? -1.286 13.501 -0.654 1.00 95.25 196 SER A N 1
ATOM 1529 C CA . SER A 1 196 ? -2.181 14.641 -0.402 1.00 95.25 196 SER A CA 1
ATOM 1530 C C . SER A 1 196 ? -1.434 15.923 -0.017 1.00 95.25 196 SER A C 1
ATOM 1532 O O . SER A 1 196 ? -1.931 17.018 -0.243 1.00 95.25 196 SER A O 1
ATOM 1534 N N . TYR A 1 197 ? -0.234 15.804 0.562 1.00 94.81 197 TYR A N 1
ATOM 1535 C CA . TYR A 1 197 ? 0.532 16.942 1.074 1.00 94.81 197 TYR A CA 1
ATOM 1536 C C . TYR A 1 197 ? 1.604 17.438 0.096 1.00 94.81 197 TYR A C 1
ATOM 1538 O O . TYR A 1 197 ? 1.917 18.631 0.038 1.00 94.81 197 TYR A O 1
ATOM 1546 N N . TYR A 1 198 ? 2.222 16.521 -0.646 1.00 91.31 198 TYR A N 1
ATOM 1547 C CA . TYR A 1 198 ? 3.306 16.827 -1.573 1.00 91.31 198 TYR A CA 1
ATOM 1548 C C . TYR A 1 198 ? 2.797 16.906 -3.006 1.00 91.31 198 TYR A C 1
ATOM 1550 O O . TYR A 1 198 ? 2.068 16.040 -3.462 1.00 91.31 198 TYR A O 1
ATOM 1558 N N . ASN A 1 199 ? 3.242 17.912 -3.761 1.00 86.62 199 ASN A N 1
ATOM 1559 C CA . ASN A 1 199 ? 2.922 17.962 -5.188 1.00 86.62 199 ASN A CA 1
ATOM 1560 C C . ASN A 1 199 ? 3.743 16.941 -6.001 1.00 86.62 199 ASN A C 1
ATOM 1562 O O . ASN A 1 199 ? 4.794 16.472 -5.559 1.00 86.62 199 ASN A O 1
ATOM 1566 N N . ASP A 1 200 ? 3.315 16.686 -7.241 1.00 81.12 200 ASP A N 1
ATOM 1567 C CA . ASP A 1 200 ? 3.973 15.770 -8.188 1.00 81.12 200 ASP A CA 1
ATOM 1568 C C . ASP A 1 200 ? 5.492 15.984 -8.315 1.00 81.12 200 ASP A C 1
ATOM 1570 O O . ASP A 1 200 ? 6.251 15.023 -8.440 1.00 81.12 200 ASP A O 1
ATOM 1574 N N . ALA A 1 201 ? 5.962 17.236 -8.273 1.00 81.25 201 ALA A N 1
ATOM 1575 C CA . ALA A 1 201 ? 7.387 17.541 -8.398 1.00 81.25 201 ALA A CA 1
ATOM 1576 C C . ALA A 1 201 ? 8.189 17.159 -7.143 1.00 81.25 201 ALA A C 1
ATOM 1578 O O . ALA A 1 201 ? 9.391 16.927 -7.237 1.00 81.25 201 ALA A O 1
ATOM 1579 N N . GLN A 1 202 ? 7.546 17.116 -5.975 1.00 84.94 202 GLN A N 1
ATOM 1580 C CA . GLN A 1 202 ? 8.154 16.664 -4.724 1.00 84.94 202 GLN A CA 1
ATOM 1581 C C . GLN A 1 202 ? 8.121 15.140 -4.591 1.00 84.94 202 GLN A C 1
ATOM 1583 O O . GLN A 1 202 ? 9.055 14.569 -4.034 1.00 84.94 202 GLN A O 1
ATOM 1588 N N . ILE A 1 203 ? 7.071 14.495 -5.105 1.00 86.38 203 ILE A N 1
ATOM 1589 C CA . ILE A 1 203 ? 6.958 13.031 -5.139 1.00 86.38 203 ILE A CA 1
ATOM 1590 C C . ILE A 1 203 ? 7.924 12.438 -6.166 1.00 86.38 203 ILE A C 1
ATOM 1592 O O . ILE A 1 203 ? 8.479 11.371 -5.930 1.00 86.38 203 ILE A O 1
ATOM 1596 N N . ASP A 1 204 ? 8.129 13.117 -7.299 1.00 89.56 204 ASP A N 1
ATOM 1597 C CA . ASP A 1 204 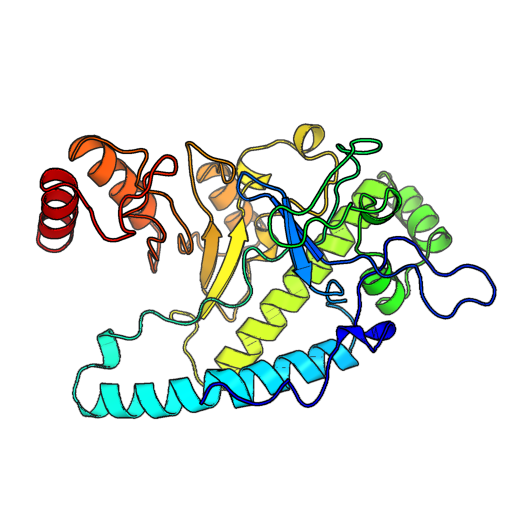? 9.048 12.706 -8.370 1.00 89.56 204 ASP A CA 1
ATOM 1598 C C . ASP A 1 204 ? 8.814 11.258 -8.854 1.00 89.56 204 ASP A C 1
ATOM 1600 O O . ASP A 1 204 ? 9.741 10.490 -9.110 1.00 89.56 204 ASP A O 1
ATOM 1604 N N . ASN A 1 205 ? 7.540 10.859 -8.970 1.00 92.69 205 ASN A N 1
ATOM 1605 C CA . ASN A 1 205 ? 7.126 9.501 -9.357 1.00 92.69 205 ASN A CA 1
ATOM 1606 C C . ASN A 1 205 ? 7.713 8.392 -8.449 1.00 92.69 205 ASN A C 1
ATOM 1608 O O . ASN A 1 205 ? 7.968 7.272 -8.910 1.00 92.69 205 ASN A O 1
ATOM 1612 N N . ASN A 1 206 ? 7.967 8.698 -7.172 1.00 95.25 206 ASN A N 1
ATOM 1613 C CA . ASN A 1 206 ? 8.452 7.741 -6.183 1.00 95.25 206 ASN A CA 1
ATOM 1614 C C . ASN A 1 206 ? 7.331 6.770 -5.776 1.00 95.25 206 ASN A C 1
ATOM 1616 O O . ASN A 1 206 ? 6.330 7.169 -5.183 1.00 95.25 206 ASN A O 1
ATOM 1620 N N . VAL A 1 207 ? 7.514 5.478 -6.063 1.00 96.12 207 VAL A N 1
ATOM 1621 C CA . VAL A 1 207 ? 6.499 4.442 -5.798 1.00 96.12 207 VAL A CA 1
ATOM 1622 C C . VAL A 1 207 ? 6.345 4.062 -4.312 1.00 96.12 207 VAL A C 1
ATOM 1624 O O . VAL A 1 207 ? 5.414 3.322 -3.988 1.00 96.12 207 VAL A O 1
ATOM 1627 N N . GLU A 1 208 ? 7.182 4.598 -3.407 1.00 93.81 208 GLU A N 1
ATOM 1628 C CA . GLU A 1 208 ? 6.969 4.530 -1.944 1.00 93.81 208 GLU A CA 1
ATOM 1629 C C . GLU A 1 208 ? 5.820 5.430 -1.482 1.00 93.81 208 GLU A C 1
ATOM 1631 O O . GLU A 1 208 ? 5.298 5.240 -0.385 1.00 93.81 208 GLU A O 1
ATOM 1636 N N . ILE A 1 209 ? 5.411 6.390 -2.316 1.00 94.88 209 ILE A N 1
ATOM 1637 C CA . ILE A 1 209 ? 4.335 7.341 -2.035 1.00 94.88 209 ILE A CA 1
ATOM 1638 C C . ILE A 1 209 ? 3.156 7.015 -2.967 1.00 94.88 209 ILE A C 1
ATOM 1640 O O . ILE A 1 209 ? 2.992 7.653 -4.015 1.00 94.88 209 ILE A O 1
ATOM 1644 N N . PRO A 1 210 ? 2.356 5.976 -2.656 1.00 95.81 210 PRO A N 1
ATOM 1645 C CA . PRO A 1 210 ? 1.187 5.653 -3.457 1.00 95.81 210 PRO A CA 1
ATOM 1646 C C . PRO A 1 210 ? 0.141 6.779 -3.342 1.00 95.81 210 PRO A C 1
ATOM 1648 O O . PRO A 1 210 ? -0.024 7.350 -2.261 1.00 95.81 210 PRO A O 1
ATOM 1651 N N . PRO A 1 211 ? -0.603 7.082 -4.419 1.00 96.38 211 PRO A N 1
ATOM 1652 C CA . PRO A 1 211 ? -1.685 8.060 -4.369 1.00 96.38 211 PRO A CA 1
ATOM 1653 C C . PRO A 1 211 ? -2.780 7.683 -3.369 1.00 96.38 211 PRO A C 1
ATOM 1655 O O . PRO A 1 211 ? -3.067 6.493 -3.175 1.00 96.38 211 PRO A O 1
ATOM 1658 N N . VAL A 1 212 ? -3.486 8.685 -2.834 1.00 97.25 212 VAL A N 1
ATOM 1659 C CA . VAL A 1 212 ? -4.590 8.480 -1.871 1.00 97.25 212 VAL A CA 1
ATOM 1660 C C . VAL A 1 212 ? -5.656 7.516 -2.405 1.00 97.25 212 VAL A C 1
ATOM 1662 O O . VAL A 1 212 ? -6.167 6.669 -1.667 1.00 97.25 212 VAL A O 1
ATOM 1665 N N . TRP A 1 213 ? -5.952 7.577 -3.708 1.00 97.81 213 TRP A N 1
ATOM 1666 C CA . TRP A 1 213 ? -6.985 6.744 -4.329 1.00 97.81 213 TRP A CA 1
ATOM 1667 C C . TRP A 1 213 ? -6.695 5.239 -4.253 1.00 97.81 213 TRP A C 1
ATOM 1669 O O . TRP A 1 213 ? -7.622 4.435 -4.331 1.00 97.81 213 TRP A O 1
ATOM 1679 N N . THR A 1 214 ? -5.438 4.832 -4.050 1.00 98.12 214 THR A N 1
ATOM 1680 C CA . THR A 1 214 ? -5.073 3.408 -3.957 1.00 98.12 214 THR A CA 1
ATOM 1681 C C . THR A 1 214 ? -5.664 2.714 -2.725 1.00 98.12 214 THR A C 1
ATOM 1683 O O . THR A 1 214 ? -5.817 1.492 -2.710 1.00 98.12 214 THR A O 1
ATOM 1686 N N . ALA A 1 215 ? -6.066 3.483 -1.709 1.00 97.25 215 ALA A N 1
ATOM 1687 C CA . ALA A 1 215 ? -6.808 2.994 -0.552 1.00 97.25 215 ALA A CA 1
ATOM 1688 C C . ALA A 1 215 ? -8.315 2.808 -0.827 1.00 97.25 215 ALA A C 1
ATOM 1690 O O . ALA A 1 215 ? -8.987 2.094 -0.079 1.00 97.25 215 ALA A O 1
ATOM 1691 N N . LEU A 1 216 ? -8.862 3.428 -1.878 1.00 97.44 216 LEU A N 1
ATOM 1692 C CA . LEU A 1 216 ? -10.300 3.463 -2.150 1.00 97.44 216 LEU A CA 1
ATOM 1693 C C . LEU A 1 216 ? -10.775 2.176 -2.833 1.00 97.44 216 LEU A C 1
ATOM 1695 O O . LEU A 1 216 ? -10.242 1.748 -3.860 1.00 97.44 216 LEU A O 1
ATOM 1699 N N . ASN A 1 217 ? -11.803 1.554 -2.255 1.00 96.75 217 ASN A N 1
ATOM 1700 C CA . ASN A 1 217 ? -12.555 0.463 -2.868 1.00 96.75 217 ASN A CA 1
ATOM 1701 C C . ASN A 1 217 ? -13.895 0.228 -2.144 1.00 96.75 217 ASN A C 1
ATOM 1703 O O . ASN A 1 217 ? -14.197 0.801 -1.093 1.00 96.75 217 ASN A O 1
ATOM 1707 N N . ASP A 1 218 ? -14.714 -0.658 -2.704 1.00 96.81 218 ASP A N 1
ATOM 1708 C CA . ASP A 1 218 ? -16.076 -0.899 -2.219 1.00 96.81 218 ASP A CA 1
ATOM 1709 C C . ASP A 1 218 ? -16.156 -1.826 -0.999 1.00 96.81 218 ASP A C 1
ATOM 1711 O O . ASP A 1 218 ? -17.204 -1.895 -0.354 1.00 96.81 218 ASP A O 1
ATOM 1715 N N . TYR A 1 219 ? -15.067 -2.516 -0.656 1.00 97.69 219 TYR A N 1
ATOM 1716 C CA . TYR A 1 219 ? -15.060 -3.598 0.330 1.00 97.69 219 TYR A CA 1
ATOM 1717 C C . TYR A 1 219 ? -14.550 -3.176 1.712 1.00 97.69 219 TYR A C 1
ATOM 1719 O O . TYR A 1 219 ? -14.775 -3.905 2.677 1.00 97.69 219 TYR A O 1
ATOM 1727 N N . CYS A 1 220 ? -13.908 -2.012 1.838 1.00 95.31 220 CYS A N 1
ATOM 1728 C CA . CYS A 1 220 ? -13.398 -1.494 3.110 1.00 95.31 220 CYS A CA 1
ATOM 1729 C C . CYS A 1 220 ? -13.630 0.014 3.273 1.00 95.31 220 CYS A C 1
ATOM 1731 O O . CYS A 1 220 ? -13.930 0.720 2.310 1.00 95.31 220 CYS A O 1
ATOM 1733 N N . THR A 1 221 ? -13.486 0.514 4.497 1.00 94.94 221 THR A N 1
ATOM 1734 C CA . THR A 1 221 ? -13.251 1.943 4.739 1.00 94.94 221 THR A CA 1
ATOM 1735 C C . THR A 1 221 ? -11.782 2.248 4.417 1.00 94.94 221 THR A C 1
ATOM 1737 O O . THR A 1 221 ? -10.909 1.478 4.821 1.00 94.94 221 THR A O 1
ATOM 1740 N N . PRO A 1 222 ? -11.461 3.312 3.665 1.00 94.94 222 PRO A N 1
ATOM 1741 C CA . PRO A 1 222 ? -10.075 3.653 3.394 1.00 94.94 222 PRO A CA 1
ATOM 1742 C C . PRO A 1 222 ? -9.369 4.122 4.666 1.00 94.94 222 PRO A C 1
ATOM 1744 O O . PRO A 1 222 ? -9.907 4.948 5.403 1.00 94.94 222 PRO A O 1
ATOM 1747 N N . GLY A 1 223 ? -8.185 3.586 4.943 1.00 93.69 223 GLY A N 1
ATOM 1748 C CA . GLY A 1 223 ? -7.412 3.943 6.125 1.00 93.69 223 GLY A CA 1
ATOM 1749 C C . GLY A 1 223 ? -6.017 4.467 5.811 1.00 93.69 223 GLY A C 1
ATOM 1750 O O . GLY A 1 223 ? -5.400 4.095 4.807 1.00 93.69 223 GLY A O 1
ATOM 1751 N N . PHE A 1 224 ? -5.530 5.350 6.683 1.00 93.44 224 PHE A N 1
ATOM 1752 C CA . PHE A 1 224 ? -4.320 6.132 6.450 1.00 93.44 224 PHE A CA 1
ATOM 1753 C C . PHE A 1 224 ? -3.434 6.237 7.695 1.00 93.44 224 PHE A C 1
ATOM 1755 O O . PHE A 1 224 ? -3.949 6.332 8.812 1.00 93.44 224 PHE A O 1
ATOM 1762 N N . THR A 1 225 ? -2.113 6.265 7.495 1.00 91.38 225 THR A N 1
ATOM 1763 C CA . THR A 1 225 ? -1.193 6.857 8.479 1.00 91.38 225 THR A CA 1
ATOM 1764 C C . THR A 1 225 ? -1.256 8.375 8.351 1.00 91.38 225 THR A C 1
ATOM 1766 O O . THR A 1 225 ? -1.005 8.883 7.257 1.00 91.38 225 THR A O 1
ATOM 1769 N N . LEU A 1 226 ? -1.568 9.077 9.445 1.00 88.88 226 LEU A N 1
ATOM 1770 C CA . LEU A 1 226 ? -1.696 10.536 9.503 1.00 88.88 226 LEU A CA 1
ATOM 1771 C C . LEU A 1 226 ? -0.862 11.110 10.662 1.00 88.88 226 LEU A C 1
ATOM 1773 O O . LEU A 1 226 ? -1.108 10.802 11.831 1.00 88.88 226 LEU A O 1
ATOM 1777 N N . ASP A 1 227 ? 0.119 11.953 10.340 1.00 85.31 227 ASP A N 1
ATOM 1778 C CA . ASP A 1 227 ? 0.967 12.652 11.313 1.00 85.31 227 ASP A CA 1
ATOM 1779 C C . ASP A 1 227 ? 1.466 13.997 10.766 1.00 85.31 227 ASP A C 1
ATOM 1781 O O . ASP A 1 227 ? 2.320 14.046 9.878 1.00 85.31 227 ASP A O 1
ATOM 1785 N N . GLU A 1 228 ? 0.973 15.101 11.329 1.00 83.19 228 GLU A N 1
ATOM 1786 C CA . GLU A 1 228 ? 1.372 16.455 10.924 1.00 83.19 228 GLU A CA 1
ATOM 1787 C C . GLU A 1 228 ? 2.847 16.780 11.224 1.00 83.19 228 GLU A C 1
ATOM 1789 O O . GLU A 1 228 ? 3.456 17.643 10.575 1.00 83.19 228 GLU A O 1
ATOM 1794 N N . PHE A 1 229 ? 3.444 16.101 12.208 1.00 79.56 229 PHE A N 1
ATOM 1795 C CA . PHE A 1 229 ? 4.767 16.431 12.741 1.00 79.56 229 PHE A CA 1
ATOM 1796 C C . PHE A 1 229 ? 5.868 15.475 12.274 1.00 79.56 229 PHE A C 1
ATOM 1798 O O . PHE A 1 229 ? 7.048 15.837 12.335 1.00 79.56 229 PHE A O 1
ATOM 1805 N N . GLY A 1 230 ? 5.505 14.288 11.793 1.00 78.56 230 GLY A N 1
ATOM 1806 C CA . GLY A 1 230 ? 6.434 13.258 11.343 1.00 78.56 230 GLY A CA 1
ATOM 1807 C C . GLY A 1 230 ? 6.512 13.078 9.829 1.00 78.56 230 GLY A C 1
ATOM 1808 O O . GLY A 1 230 ? 6.396 14.019 9.041 1.00 78.56 230 GLY A O 1
ATOM 1809 N N . GLY A 1 231 ? 6.799 11.836 9.432 1.00 81.81 231 GLY A N 1
ATOM 1810 C CA . GLY A 1 231 ? 7.005 11.427 8.039 1.00 81.81 231 GLY A CA 1
ATOM 1811 C C . GLY A 1 231 ? 5.722 11.100 7.274 1.00 81.81 231 GLY A C 1
ATOM 1812 O O . GLY A 1 231 ? 5.818 10.718 6.117 1.00 81.81 231 GLY A O 1
ATOM 1813 N N . ALA A 1 232 ? 4.550 11.243 7.898 1.00 88.94 232 ALA A N 1
ATOM 1814 C CA . ALA A 1 232 ? 3.244 10.882 7.342 1.00 88.94 232 ALA A CA 1
ATOM 1815 C C . ALA A 1 232 ? 2.300 12.094 7.258 1.00 88.94 232 ALA A C 1
ATOM 1817 O O . ALA A 1 232 ? 1.125 12.019 7.622 1.00 88.94 232 ALA A O 1
ATOM 1818 N N . LYS A 1 233 ? 2.838 13.228 6.796 1.00 91.62 233 LYS A N 1
ATOM 1819 C CA . LYS A 1 233 ? 2.069 14.460 6.582 1.00 91.62 233 LYS A CA 1
ATOM 1820 C C . LYS A 1 233 ? 0.943 14.253 5.576 1.00 91.62 233 LYS A C 1
ATOM 1822 O O . LYS A 1 233 ? 1.059 13.434 4.669 1.00 91.62 233 LYS A O 1
ATOM 1827 N N . TYR A 1 234 ? -0.117 15.035 5.727 1.00 93.50 234 TYR A N 1
ATOM 1828 C CA . TYR A 1 234 ? -1.330 14.917 4.930 1.00 93.50 234 TYR A CA 1
ATOM 1829 C C . TYR A 1 234 ? -2.010 16.280 4.755 1.00 93.50 234 TYR A C 1
ATOM 1831 O O . TYR A 1 234 ? -1.714 17.227 5.485 1.00 93.50 234 TYR A O 1
ATOM 1839 N N . ASP A 1 235 ? -2.920 16.360 3.789 1.00 94.00 235 ASP A N 1
ATOM 1840 C CA . ASP A 1 235 ? -3.875 17.454 3.614 1.00 94.00 235 ASP A CA 1
ATOM 1841 C C . ASP A 1 235 ? -5.275 16.854 3.418 1.00 94.00 235 ASP A C 1
ATOM 1843 O O . ASP A 1 235 ? -5.550 16.193 2.414 1.00 94.00 235 ASP A O 1
ATOM 1847 N N . LEU A 1 236 ? -6.172 17.064 4.386 1.00 92.62 236 LEU A N 1
ATOM 1848 C CA . LEU A 1 236 ? -7.527 16.504 4.328 1.00 92.62 236 LEU A CA 1
ATOM 1849 C C . LEU A 1 236 ? -8.360 17.077 3.179 1.00 92.62 236 LEU A C 1
ATOM 1851 O O . LEU A 1 236 ? -9.215 16.366 2.660 1.00 92.62 236 LEU A O 1
ATOM 1855 N N . THR A 1 237 ? -8.093 18.313 2.749 1.00 93.94 237 THR A N 1
ATOM 1856 C CA . THR A 1 237 ? -8.805 18.929 1.619 1.00 93.94 237 THR A CA 1
ATOM 1857 C C . THR A 1 237 ? -8.441 18.217 0.323 1.00 93.94 237 THR A C 1
ATOM 1859 O O . THR A 1 237 ? -9.313 17.889 -0.478 1.00 93.94 237 THR A O 1
ATOM 1862 N N . GLU A 1 238 ? -7.156 17.925 0.116 1.00 96.00 238 GLU A N 1
ATOM 1863 C CA . GLU A 1 238 ? -6.717 17.197 -1.080 1.00 96.00 238 GLU A CA 1
ATOM 1864 C C . GLU A 1 238 ? -7.115 15.718 -1.043 1.00 96.00 238 GLU A C 1
ATOM 1866 O O . GLU A 1 238 ? -7.447 15.125 -2.078 1.00 96.00 238 GLU A O 1
ATOM 1871 N N . MET A 1 239 ? -7.176 15.119 0.150 1.00 95.81 239 MET A N 1
ATOM 1872 C CA . MET A 1 239 ? -7.793 13.804 0.309 1.00 95.81 239 MET A CA 1
ATOM 1873 C C . MET A 1 239 ? -9.274 13.844 -0.089 1.00 95.81 239 MET A C 1
ATOM 1875 O O . MET A 1 239 ? -9.689 13.021 -0.899 1.00 95.81 239 MET A O 1
ATOM 1879 N N . GLU A 1 240 ? -10.062 14.801 0.406 1.00 95.62 240 GLU A N 1
ATOM 1880 C CA . GLU A 1 240 ? -11.478 14.955 0.043 1.00 95.62 240 GLU A CA 1
ATOM 1881 C C . GLU A 1 240 ? -11.660 15.141 -1.472 1.00 95.62 240 GLU A C 1
ATOM 1883 O O . GLU A 1 240 ? -12.431 14.404 -2.090 1.00 95.62 240 GLU A O 1
ATOM 1888 N N . ASN A 1 241 ? -10.861 16.013 -2.101 1.00 97.06 241 ASN A N 1
ATOM 1889 C CA . ASN A 1 241 ? -10.844 16.192 -3.559 1.00 97.06 241 ASN A CA 1
ATOM 1890 C C . ASN A 1 241 ? -10.593 14.871 -4.302 1.00 97.06 241 ASN A C 1
ATOM 1892 O O . ASN A 1 241 ? -11.222 14.590 -5.327 1.00 97.06 241 ASN A O 1
ATOM 1896 N N . THR A 1 242 ? -9.676 14.045 -3.790 1.00 96.81 242 THR A N 1
ATOM 1897 C CA . THR A 1 242 ? -9.382 12.732 -4.370 1.00 96.81 242 THR A CA 1
ATOM 1898 C C . THR A 1 242 ? -10.567 11.782 -4.220 1.00 96.81 242 THR A C 1
ATOM 1900 O O . THR A 1 242 ? -10.930 11.095 -5.171 1.00 96.81 242 THR A O 1
ATOM 1903 N N . PHE A 1 243 ? -11.215 11.743 -3.058 1.00 97.31 243 PHE A N 1
ATOM 1904 C CA . PHE A 1 243 ? -12.399 10.908 -2.853 1.00 97.31 243 PHE A CA 1
ATOM 1905 C C . PHE A 1 243 ? -13.524 11.294 -3.818 1.00 97.31 243 PHE A C 1
ATOM 1907 O O . PHE A 1 243 ? -14.068 10.419 -4.500 1.00 97.31 243 PHE A O 1
ATOM 1914 N N . ASP A 1 244 ? -13.797 12.591 -3.951 1.00 97.44 244 ASP A N 1
ATOM 1915 C CA . ASP A 1 244 ? -14.799 13.130 -4.870 1.00 97.44 244 ASP A CA 1
ATOM 1916 C C . ASP A 1 244 ? -14.488 12.781 -6.330 1.00 97.44 244 ASP A C 1
ATOM 1918 O O . ASP A 1 244 ? -15.369 12.318 -7.063 1.00 97.44 244 ASP A O 1
ATOM 1922 N N . ALA A 1 245 ? -13.228 12.930 -6.754 1.00 97.81 245 ALA A N 1
ATOM 1923 C CA . ALA A 1 245 ? -12.791 12.603 -8.112 1.00 97.81 245 ALA A CA 1
ATOM 1924 C C . ALA A 1 245 ? -13.011 11.123 -8.471 1.00 97.81 245 ALA A C 1
ATOM 1926 O O . ALA A 1 245 ? -13.277 10.800 -9.632 1.00 97.81 245 ALA A O 1
ATOM 1927 N N . TYR A 1 246 ? -12.943 10.233 -7.479 1.00 97.06 246 TYR A N 1
ATOM 1928 C CA . TYR A 1 246 ? -13.177 8.796 -7.636 1.00 97.06 246 TYR A CA 1
ATOM 1929 C C . TYR A 1 246 ? -14.607 8.363 -7.263 1.00 97.06 246 TYR A C 1
ATOM 1931 O O . TYR A 1 246 ? -14.929 7.178 -7.349 1.00 97.06 246 TYR A O 1
ATOM 1939 N N . GLY A 1 247 ? -15.490 9.300 -6.899 1.00 96.88 247 GLY A N 1
ATOM 1940 C CA . GLY A 1 247 ? -16.898 9.028 -6.598 1.00 96.88 247 GLY A CA 1
ATOM 1941 C C . GLY A 1 247 ? -17.144 8.351 -5.246 1.00 96.88 247 GLY A C 1
ATOM 1942 O O . GLY A 1 247 ? -18.154 7.661 -5.083 1.00 96.88 247 GLY A O 1
ATOM 1943 N N . TYR A 1 248 ? -16.240 8.534 -4.284 1.00 95.44 248 TYR A N 1
ATOM 1944 C CA . TYR A 1 248 ? -16.364 8.027 -2.920 1.00 95.44 248 TYR A CA 1
ATOM 1945 C C . TYR A 1 248 ? -16.784 9.144 -1.963 1.00 95.44 248 TYR A C 1
ATOM 1947 O O . TYR A 1 248 ? -16.318 10.269 -2.063 1.00 95.44 248 TYR A O 1
ATOM 1955 N N . ALA A 1 249 ? -17.647 8.826 -0.994 1.00 92.38 249 ALA A N 1
ATOM 1956 C CA . ALA A 1 249 ? -17.912 9.742 0.114 1.00 92.38 249 ALA A CA 1
ATOM 1957 C C . ALA A 1 249 ? -16.657 9.874 0.982 1.00 92.38 249 ALA A C 1
ATOM 1959 O O . ALA A 1 249 ? -16.043 8.847 1.285 1.00 92.38 249 ALA A O 1
ATOM 1960 N N . PHE A 1 250 ? -16.329 11.092 1.420 1.00 93.44 250 PHE A N 1
ATOM 1961 C CA . PHE A 1 250 ? -15.191 11.355 2.299 1.00 93.44 250 PHE A CA 1
ATOM 1962 C C . PHE A 1 250 ? -15.407 10.742 3.688 1.00 93.44 250 PHE A C 1
ATOM 1964 O O . PHE A 1 250 ? -15.975 11.337 4.594 1.00 93.44 250 PHE A O 1
ATOM 1971 N N . LYS A 1 251 ? -15.031 9.469 3.799 1.00 90.00 251 LYS A N 1
ATOM 1972 C CA . LYS A 1 251 ? -15.135 8.625 4.987 1.00 90.00 251 LYS A CA 1
ATOM 1973 C C . LYS A 1 251 ? -13.887 7.780 5.063 1.00 90.00 251 LYS A C 1
ATOM 1975 O O . LYS A 1 251 ? -13.669 6.936 4.194 1.00 90.00 251 LYS A O 1
ATOM 1980 N N . TYR A 1 252 ? -13.088 7.993 6.094 1.00 91.50 252 TYR A N 1
ATOM 1981 C CA . TYR A 1 252 ? -11.805 7.323 6.247 1.00 91.50 252 TYR A CA 1
ATOM 1982 C C . TYR A 1 252 ? -11.556 6.888 7.690 1.00 91.50 252 TYR A C 1
ATOM 1984 O O . TYR A 1 252 ? -12.405 7.053 8.566 1.00 91.50 252 TYR A O 1
ATOM 1992 N N . ALA A 1 253 ? -10.398 6.282 7.928 1.00 88.25 253 ALA A N 1
ATOM 1993 C CA . ALA A 1 253 ? -9.909 5.970 9.258 1.00 88.25 253 ALA A CA 1
ATOM 1994 C C . ALA A 1 253 ? -8.429 6.370 9.393 1.00 88.25 253 ALA A C 1
ATOM 1996 O O . ALA A 1 253 ? -7.612 5.909 8.596 1.00 88.25 253 ALA A O 1
ATOM 1997 N N . PRO A 1 254 ? -8.022 7.184 10.382 1.00 87.31 254 PRO A N 1
ATOM 1998 C CA . PRO A 1 254 ? -6.624 7.238 10.804 1.00 87.31 254 PRO A CA 1
ATOM 1999 C C . PRO A 1 254 ? -6.272 5.908 11.476 1.00 87.31 254 PRO A C 1
ATOM 2001 O O . PRO A 1 254 ? -6.609 5.654 12.635 1.00 87.31 254 PRO A O 1
ATOM 2004 N N . ILE A 1 255 ? -5.660 5.018 10.701 1.00 85.31 255 ILE A N 1
ATOM 2005 C CA . ILE A 1 255 ? -5.292 3.666 11.125 1.00 85.31 255 ILE A CA 1
ATOM 2006 C C . ILE A 1 255 ? -3.948 3.654 11.851 1.00 85.31 255 ILE A C 1
ATOM 2008 O O . ILE A 1 255 ? -3.680 2.736 12.621 1.00 85.31 255 ILE A O 1
ATOM 2012 N N . GLU A 1 256 ? -3.137 4.689 11.654 1.00 83.31 256 GLU A N 1
ATOM 2013 C CA . GLU A 1 256 ? -1.909 4.936 12.396 1.00 83.31 256 GLU A CA 1
ATOM 2014 C C . GLU A 1 256 ? -1.745 6.453 12.582 1.00 83.31 256 GLU A C 1
ATOM 2016 O O . GLU A 1 256 ? -1.806 7.212 11.619 1.00 83.31 256 GLU A O 1
ATOM 2021 N N . SER A 1 257 ? -1.602 6.929 13.822 1.00 78.94 257 SER A N 1
ATOM 2022 C CA . SER A 1 257 ? -1.524 8.369 14.110 1.00 78.94 257 SER A CA 1
ATOM 2023 C C . SER A 1 257 ? -0.755 8.650 15.394 1.00 78.94 257 SER A C 1
ATOM 2025 O O . SER A 1 257 ? -1.104 8.110 16.447 1.00 78.94 257 SER A O 1
ATOM 2027 N N . TYR A 1 258 ? 0.222 9.550 15.348 1.00 73.75 258 TYR A N 1
ATOM 2028 C CA . TYR A 1 258 ? 1.135 9.802 16.461 1.00 73.75 258 TYR A CA 1
ATOM 2029 C C . TYR A 1 258 ? 0.689 10.996 17.304 1.00 73.75 258 TYR A C 1
ATOM 2031 O O . TYR A 1 258 ? 0.947 12.151 16.981 1.00 73.75 258 TYR A O 1
ATOM 2039 N N . LEU A 1 259 ? 0.067 10.728 18.453 1.00 70.69 259 LEU A N 1
ATOM 2040 C CA . LEU A 1 259 ? -0.424 11.802 19.327 1.00 70.69 259 LEU A CA 1
ATOM 2041 C C . LEU A 1 259 ? 0.633 12.366 20.290 1.00 70.69 259 LEU A C 1
ATOM 2043 O O . LEU A 1 259 ? 0.348 13.280 21.061 1.00 70.69 259 LEU A O 1
ATOM 2047 N N . VAL A 1 260 ? 1.864 11.847 20.254 1.00 68.88 260 VAL A N 1
ATOM 2048 C CA . VAL A 1 260 ? 2.954 12.295 21.137 1.00 68.88 260 VAL A CA 1
ATOM 2049 C C . VAL A 1 260 ? 3.309 13.772 20.940 1.00 68.88 260 VAL A C 1
ATOM 2051 O O . VAL A 1 260 ? 3.840 14.398 21.852 1.00 68.88 260 VAL A O 1
ATOM 2054 N N . HIS A 1 261 ? 3.020 14.352 19.777 1.00 71.88 261 HIS A N 1
ATOM 2055 C CA . HIS A 1 261 ? 3.386 15.732 19.463 1.00 71.88 261 HIS A CA 1
ATOM 2056 C C . HIS A 1 261 ? 2.469 16.777 20.116 1.00 71.88 261 HIS A C 1
ATOM 2058 O O . HIS A 1 261 ? 2.895 17.914 20.310 1.00 71.88 261 HIS A O 1
ATOM 2064 N N . TYR A 1 262 ? 1.270 16.380 20.551 1.00 74.19 262 TYR A N 1
ATOM 2065 C CA . TYR A 1 262 ? 0.272 17.267 21.149 1.00 74.19 262 TYR A CA 1
ATOM 2066 C C . TYR A 1 262 ? 0.426 17.254 22.675 1.00 74.19 262 TYR A C 1
ATOM 2068 O O . TYR A 1 262 ? 0.160 16.250 23.341 1.00 74.19 262 TYR A O 1
ATOM 2076 N N . GLN A 1 263 ? 0.928 18.359 23.231 1.00 72.06 263 GLN A N 1
ATOM 2077 C CA . GLN A 1 263 ? 1.360 18.433 24.633 1.00 72.06 263 GLN A CA 1
ATOM 2078 C C . GLN A 1 263 ? 0.279 18.986 25.566 1.00 72.06 263 GLN A C 1
ATOM 2080 O O . GLN A 1 263 ? 0.418 18.881 26.784 1.00 72.06 263 GLN A O 1
ATOM 2085 N N . THR A 1 264 ? -0.790 19.569 25.021 1.00 73.50 264 THR A N 1
ATOM 2086 C CA . THR A 1 264 ? -1.897 20.147 25.794 1.00 73.50 264 THR A CA 1
ATOM 2087 C C . THR A 1 264 ? -3.240 19.490 25.465 1.00 73.50 264 THR A C 1
ATOM 2089 O O . THR A 1 264 ? -3.458 19.023 24.349 1.00 73.50 264 THR A O 1
ATOM 2092 N N . GLU A 1 265 ? -4.183 19.509 26.417 1.00 69.50 265 GLU A N 1
ATOM 2093 C CA . GLU A 1 265 ? -5.563 19.024 26.217 1.00 69.50 265 GLU A CA 1
ATOM 2094 C C . GLU A 1 265 ? -6.246 19.700 25.016 1.00 69.50 265 GLU A C 1
ATOM 2096 O O . GLU A 1 265 ? -6.970 19.046 24.268 1.00 69.50 265 GLU A O 1
ATOM 2101 N N . SER A 1 266 ? -5.988 20.995 24.799 1.00 77.44 266 SER A N 1
ATOM 2102 C CA . SER A 1 266 ? -6.562 21.749 23.680 1.00 77.44 266 SER A CA 1
ATOM 2103 C C . SER A 1 266 ? -6.021 21.288 22.329 1.00 77.44 266 SER A C 1
ATOM 2105 O O . SER A 1 266 ? -6.801 21.136 21.395 1.00 77.44 266 SER A O 1
ATOM 2107 N N . GLU A 1 267 ? -4.708 21.086 22.212 1.00 76.88 267 GLU A N 1
ATOM 2108 C CA . GLU A 1 267 ? -4.077 20.583 20.984 1.00 76.88 267 GLU A CA 1
ATOM 2109 C C . GLU A 1 267 ? -4.539 19.154 20.690 1.00 76.88 267 GLU A C 1
ATOM 2111 O O . GLU A 1 267 ? -4.911 18.835 19.566 1.00 76.88 267 GLU A O 1
ATOM 2116 N N . TYR A 1 268 ? -4.599 18.316 21.725 1.00 72.62 268 TYR A N 1
ATOM 2117 C CA . TYR A 1 268 ? -5.063 16.940 21.618 1.00 72.62 268 TYR A CA 1
ATOM 2118 C C . TYR A 1 268 ? -6.533 16.861 21.181 1.00 72.62 268 TYR A C 1
ATOM 2120 O O . TYR A 1 268 ? -6.872 16.140 20.247 1.00 72.62 268 TYR A O 1
ATOM 2128 N N . SER A 1 269 ? -7.411 17.643 21.816 1.00 73.00 269 SER A N 1
ATOM 2129 C CA . SER A 1 269 ? -8.839 17.683 21.478 1.00 73.00 269 SER A CA 1
ATOM 2130 C C . SER A 1 269 ? -9.086 18.246 20.081 1.00 73.00 269 SER A C 1
ATOM 2132 O O . SER A 1 269 ? -9.988 17.772 19.391 1.00 73.00 269 SER A O 1
ATOM 2134 N N . ALA A 1 270 ? -8.291 19.230 19.646 1.00 80.88 270 ALA A N 1
ATOM 2135 C CA . ALA A 1 270 ? -8.345 19.746 18.282 1.00 80.88 270 ALA A CA 1
ATOM 2136 C C . ALA A 1 270 ? -7.969 18.656 17.269 1.00 80.88 270 ALA A C 1
ATOM 2138 O O . ALA A 1 270 ? -8.727 18.434 16.330 1.00 80.88 270 ALA A O 1
ATOM 2139 N N . GLN A 1 271 ? -6.886 17.912 17.520 1.00 80.19 271 GLN A N 1
ATOM 2140 C CA . GLN A 1 271 ? -6.459 16.822 16.644 1.00 80.19 271 GLN A CA 1
ATOM 2141 C C . GLN A 1 271 ? -7.487 15.692 16.572 1.00 80.19 271 GLN A C 1
ATOM 2143 O O . GLN A 1 271 ? -7.808 15.202 15.492 1.00 80.19 271 GLN A O 1
ATOM 2148 N N . LEU A 1 272 ? -8.037 15.280 17.719 1.00 76.19 272 LEU A N 1
ATOM 2149 C CA . LEU A 1 272 ? -9.120 14.302 17.723 1.00 76.19 272 LEU A CA 1
ATOM 2150 C C . LEU A 1 272 ? -10.330 14.842 16.957 1.00 76.19 272 LEU A C 1
ATOM 2152 O O . LEU A 1 272 ? -10.905 14.118 16.161 1.00 76.19 272 LEU A O 1
ATOM 2156 N N . THR A 1 273 ? -10.705 16.107 17.137 1.00 78.81 273 THR A N 1
ATOM 2157 C CA . THR A 1 273 ? -11.832 16.696 16.396 1.00 78.81 273 THR A CA 1
ATOM 2158 C C . THR A 1 273 ? -11.595 16.668 14.887 1.00 78.81 273 THR A C 1
ATOM 2160 O O . THR A 1 273 ? -12.508 16.307 14.156 1.00 78.81 273 THR A O 1
ATOM 2163 N N . GLU A 1 274 ? -10.387 16.992 14.426 1.00 80.69 274 GLU A N 1
ATOM 2164 C CA . GLU A 1 274 ? -10.019 16.909 13.010 1.00 80.69 274 GLU A CA 1
ATOM 2165 C C . GLU A 1 274 ? -10.120 15.473 12.481 1.00 80.69 274 GLU A C 1
ATOM 2167 O O . GLU A 1 274 ? -10.750 15.231 11.456 1.00 80.69 274 GLU A O 1
ATOM 2172 N N . PHE A 1 275 ? -9.577 14.500 13.216 1.00 74.88 275 PHE A N 1
ATOM 2173 C CA . PHE A 1 275 ? -9.690 13.093 12.844 1.00 74.88 275 PHE A CA 1
ATOM 2174 C C . PHE A 1 275 ? -11.135 12.590 12.851 1.00 74.88 275 PHE A C 1
ATOM 2176 O O . PHE A 1 275 ? -11.516 11.839 11.964 1.00 74.88 275 PHE A O 1
ATOM 2183 N N . PHE A 1 276 ? -11.941 12.972 13.840 1.00 67.38 276 PHE A N 1
ATOM 2184 C CA . PHE A 1 276 ? -13.280 12.425 14.073 1.00 67.38 276 PHE A CA 1
ATOM 2185 C C . PHE A 1 276 ? -14.416 13.217 13.419 1.00 67.38 276 PHE A C 1
ATOM 2187 O O . PHE A 1 276 ? -15.561 12.775 13.514 1.00 67.38 276 PHE A O 1
ATOM 2194 N N . ALA A 1 277 ? -14.141 14.355 12.772 1.00 68.44 277 ALA A N 1
ATOM 2195 C CA . ALA A 1 277 ? -15.170 15.110 12.058 1.00 68.44 277 ALA A CA 1
ATOM 2196 C C . ALA A 1 277 ? -15.861 14.228 11.003 1.00 68.44 277 ALA A C 1
ATOM 2198 O O . ALA A 1 277 ? -17.091 14.201 10.951 1.00 68.44 277 ALA A O 1
ATOM 2199 N N . ASP A 1 278 ? -15.068 13.435 10.270 1.00 64.75 278 ASP A N 1
ATOM 2200 C CA . ASP A 1 278 ? -15.540 12.624 9.141 1.00 64.75 278 ASP A CA 1
ATOM 2201 C C . ASP A 1 278 ? -15.038 11.157 9.147 1.00 64.75 278 ASP A C 1
ATOM 2203 O O . ASP A 1 278 ? -15.376 10.380 8.247 1.00 64.75 278 ASP A O 1
ATOM 2207 N N . ALA A 1 279 ? -14.269 10.723 10.161 1.00 60.16 279 ALA A N 1
ATOM 2208 C CA . ALA A 1 279 ? -13.775 9.340 10.246 1.00 60.16 279 ALA A CA 1
ATOM 2209 C C . ALA A 1 279 ? -14.758 8.341 10.889 1.00 60.16 279 ALA A C 1
ATOM 2211 O O . ALA A 1 279 ? -15.444 8.634 11.868 1.00 60.16 279 ALA A O 1
ATOM 2212 N N . ASP A 1 280 ? -14.752 7.101 10.381 1.00 56.47 280 ASP A N 1
ATOM 2213 C CA . ASP A 1 280 ? -15.585 5.990 10.881 1.00 56.47 280 ASP A CA 1
ATOM 2214 C C . ASP A 1 280 ? -14.893 5.169 12.002 1.00 56.47 280 ASP A C 1
ATOM 2216 O O . ASP A 1 280 ? -15.558 4.466 12.767 1.00 56.47 280 ASP A O 1
ATOM 2220 N N . LEU A 1 281 ? -13.559 5.232 12.102 1.00 59.81 281 LEU A N 1
ATOM 2221 C CA . LEU A 1 281 ? -12.741 4.588 13.138 1.00 59.81 281 LEU A CA 1
ATOM 2222 C C . LEU A 1 281 ? -11.428 5.359 13.304 1.00 59.81 281 LEU A C 1
ATOM 2224 O O . LEU A 1 281 ? -10.820 5.730 12.309 1.00 59.81 281 LEU A O 1
ATOM 2228 N N . VAL A 1 282 ? -10.933 5.500 14.534 1.00 55.75 282 VAL A N 1
ATOM 2229 C CA . VAL A 1 282 ? -9.559 5.952 14.802 1.00 55.75 282 VAL A CA 1
ATOM 2230 C C . VAL A 1 282 ? -8.811 4.850 15.541 1.00 55.75 282 VAL A C 1
ATOM 2232 O O . VAL A 1 282 ? -9.205 4.452 16.640 1.00 55.75 282 VAL A O 1
ATOM 2235 N N . ALA A 1 283 ? -7.728 4.355 14.946 1.00 56.84 283 ALA A N 1
ATOM 2236 C CA . ALA A 1 283 ? -6.774 3.485 15.616 1.00 56.84 283 ALA A CA 1
ATOM 2237 C C . ALA A 1 283 ? -5.535 4.310 15.979 1.00 56.84 283 ALA A C 1
ATOM 2239 O O . ALA A 1 283 ? -4.655 4.564 15.161 1.00 56.84 283 ALA A O 1
ATOM 2240 N N . VAL A 1 284 ? -5.467 4.743 17.238 1.00 52.28 284 VAL A N 1
ATOM 2241 C CA . VAL A 1 284 ? -4.324 5.516 17.724 1.00 52.28 284 VAL A CA 1
ATOM 2242 C C . VAL A 1 284 ? -3.174 4.575 18.082 1.00 52.28 284 VAL A C 1
ATOM 2244 O O . VAL A 1 284 ? -3.155 3.974 19.159 1.00 52.28 284 VAL A O 1
ATOM 2247 N N . TYR A 1 285 ? -2.183 4.479 17.201 1.00 46.22 285 TYR A N 1
ATOM 2248 C CA . TYR A 1 285 ? -0.897 3.848 17.501 1.00 46.22 285 TYR A CA 1
ATOM 2249 C C . TYR A 1 285 ? 0.088 4.889 18.030 1.00 46.22 285 TYR A C 1
ATOM 2251 O O . TYR A 1 285 ? 0.218 5.970 17.483 1.00 46.22 285 TYR A O 1
ATOM 2259 N N . GLY A 1 286 ? 0.797 4.591 19.118 1.00 41.22 286 GLY A N 1
ATOM 2260 C CA . GLY A 1 286 ? 1.807 5.528 19.622 1.00 41.22 286 GLY A CA 1
ATOM 2261 C C . GLY A 1 286 ? 1.249 6.744 20.374 1.00 41.22 286 GLY A C 1
ATOM 2262 O O . GLY A 1 286 ? 1.992 7.697 20.598 1.00 41.22 286 GLY A O 1
ATOM 2263 N N . ALA A 1 287 ? 0.015 6.679 20.908 1.00 40.44 287 ALA A N 1
ATOM 2264 C CA . ALA A 1 287 ? -0.454 7.597 21.968 1.00 40.44 287 ALA A CA 1
ATOM 2265 C C . ALA A 1 287 ? 0.499 7.650 23.184 1.00 40.44 287 ALA A C 1
ATOM 2267 O O . ALA A 1 287 ? 0.337 8.469 24.084 1.00 40.44 287 ALA A O 1
ATOM 2268 N N . VAL A 1 288 ? 1.458 6.719 23.236 1.00 41.81 288 VAL A N 1
ATOM 2269 C CA . VAL A 1 288 ? 2.295 6.426 24.385 1.00 41.81 288 VAL A CA 1
ATOM 2270 C C . VAL A 1 288 ? 3.729 6.063 23.976 1.00 41.81 288 VAL A C 1
ATOM 2272 O O . VAL A 1 288 ? 4.272 5.064 24.434 1.00 41.81 288 VAL A O 1
ATOM 2275 N N . THR A 1 289 ? 4.384 6.841 23.112 1.00 39.16 289 THR A N 1
ATOM 2276 C CA . THR A 1 289 ? 5.831 6.657 22.877 1.00 39.16 289 THR A CA 1
ATOM 2277 C C . THR A 1 289 ? 6.570 7.971 22.725 1.00 39.16 289 THR A C 1
ATOM 2279 O O . THR A 1 289 ? 6.413 8.667 21.731 1.00 39.16 289 THR A O 1
ATOM 2282 N N . ASN A 1 290 ? 7.454 8.256 23.682 1.00 38.84 290 ASN A N 1
ATOM 2283 C CA . ASN A 1 290 ? 8.523 9.228 23.515 1.00 38.84 290 ASN A CA 1
ATOM 2284 C C . ASN A 1 290 ? 9.669 8.541 22.749 1.00 38.84 290 ASN A C 1
ATOM 2286 O O . ASN A 1 290 ? 10.275 7.601 23.260 1.00 38.84 290 ASN A O 1
ATOM 2290 N N . LEU A 1 291 ? 9.958 8.988 21.523 1.00 43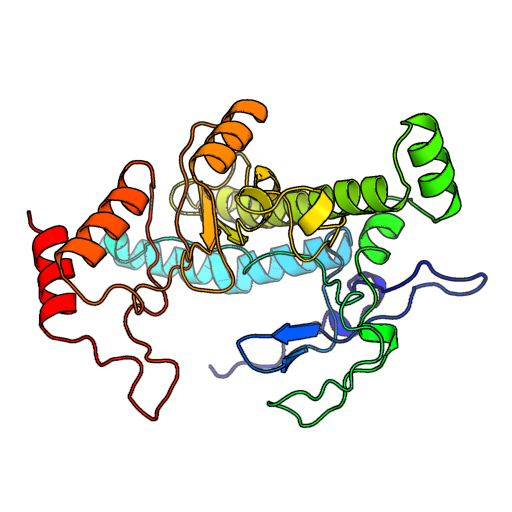.06 291 LEU A N 1
ATOM 2291 C CA . LEU A 1 291 ? 10.952 8.387 20.612 1.00 43.06 291 LEU A CA 1
ATOM 2292 C C . LEU A 1 291 ? 12.413 8.505 21.103 1.00 43.06 291 LEU A C 1
ATOM 2294 O O . LEU A 1 291 ? 13.338 8.072 20.419 1.00 43.06 291 LEU A O 1
ATOM 2298 N N . THR A 1 292 ? 12.652 9.072 22.290 1.00 42.38 292 THR A N 1
ATOM 2299 C CA . THR A 1 292 ? 13.997 9.282 22.843 1.00 42.38 292 THR A CA 1
ATOM 2300 C C . THR A 1 292 ? 14.085 8.892 24.324 1.00 42.38 292 THR A C 1
ATOM 2302 O O . THR A 1 292 ? 14.221 9.725 25.214 1.00 42.38 292 THR A O 1
ATOM 2305 N N . GLY A 1 293 ? 14.041 7.593 24.626 1.00 42.25 293 GLY A N 1
ATOM 2306 C CA . GLY A 1 293 ? 14.435 7.097 25.949 1.00 42.25 293 GLY A CA 1
ATOM 2307 C C . GLY A 1 293 ? 13.811 5.768 26.349 1.00 42.25 293 GLY A C 1
ATOM 2308 O O . GLY A 1 293 ? 12.745 5.398 25.877 1.00 42.25 293 GLY A O 1
ATOM 2309 N N . ASN A 1 294 ? 14.486 5.068 27.266 1.00 39.56 294 ASN A N 1
ATOM 2310 C CA . ASN A 1 294 ? 14.002 3.876 27.972 1.00 39.56 294 ASN A CA 1
ATOM 2311 C C . ASN A 1 294 ? 12.803 4.212 28.879 1.00 39.56 294 ASN A C 1
ATOM 2313 O O . ASN A 1 294 ? 12.895 4.121 30.104 1.00 39.56 294 ASN A O 1
ATOM 2317 N N . VAL A 1 295 ? 11.680 4.616 28.293 1.00 39.41 295 VAL A N 1
ATOM 2318 C CA . VAL A 1 295 ? 10.408 4.746 28.995 1.00 39.41 295 VAL A CA 1
ATOM 2319 C C . VAL A 1 295 ? 9.399 3.883 28.260 1.00 39.41 295 VAL A C 1
ATOM 2321 O O . VAL A 1 295 ? 9.241 3.960 27.047 1.00 39.41 295 VAL A O 1
ATOM 2324 N N . SER A 1 296 ? 8.799 2.985 29.026 1.00 38.50 296 SER A N 1
ATOM 2325 C CA . SER A 1 296 ? 7.792 2.019 28.610 1.00 38.50 296 SER A CA 1
ATOM 2326 C C . SER A 1 296 ? 6.738 2.627 27.672 1.00 38.50 296 SER A C 1
ATOM 2328 O O . SER A 1 296 ? 6.285 3.742 27.919 1.00 38.50 296 SER A O 1
ATOM 2330 N N . ALA A 1 297 ? 6.257 1.849 26.694 1.00 39.12 297 ALA A N 1
ATOM 2331 C CA . ALA A 1 297 ? 5.148 2.168 25.776 1.00 39.12 297 ALA A CA 1
ATOM 2332 C C . ALA A 1 297 ? 3.768 2.348 26.469 1.00 39.12 297 ALA A C 1
ATOM 2334 O O . ALA A 1 297 ? 2.723 2.066 25.893 1.00 39.12 297 ALA A O 1
ATOM 2335 N N . TYR A 1 298 ? 3.770 2.740 27.748 1.00 41.34 298 TYR A N 1
ATOM 2336 C CA . TYR A 1 298 ? 2.624 2.788 28.656 1.00 41.34 298 TYR A CA 1
ATOM 2337 C C . TYR A 1 298 ? 2.601 4.036 29.563 1.00 41.34 298 TYR A C 1
ATOM 2339 O O . TYR A 1 298 ? 1.703 4.154 30.388 1.00 41.34 298 TYR A O 1
ATOM 2347 N N . THR A 1 299 ? 3.550 4.973 29.452 1.00 46.84 299 THR A N 1
ATOM 2348 C CA . THR A 1 299 ? 3.494 6.249 30.196 1.00 46.84 299 THR A CA 1
ATOM 2349 C C . THR A 1 299 ? 2.837 7.352 29.371 1.00 46.84 299 THR A C 1
ATOM 2351 O O . THR A 1 299 ? 3.517 8.094 28.667 1.00 46.84 299 THR A O 1
ATOM 2354 N N . MET A 1 300 ? 1.511 7.430 29.466 1.00 54.06 300 MET A N 1
ATOM 2355 C CA . MET A 1 300 ? 0.710 8.601 29.097 1.00 54.06 300 MET A CA 1
ATOM 2356 C C . MET A 1 300 ? 0.736 9.564 30.288 1.00 54.06 300 MET A C 1
ATOM 2358 O O . MET A 1 300 ? 0.672 9.095 31.428 1.00 54.06 300 MET A O 1
ATOM 2362 N N . ASN A 1 301 ? 0.891 10.872 30.067 1.00 61.25 301 ASN A N 1
ATOM 2363 C CA . ASN A 1 301 ? 0.803 11.816 31.185 1.00 61.25 301 ASN A CA 1
ATOM 2364 C C . ASN A 1 301 ? -0.667 11.991 31.627 1.00 61.25 301 ASN A C 1
ATOM 2366 O O . ASN A 1 301 ? -1.592 11.669 30.878 1.00 61.25 301 ASN A O 1
ATOM 2370 N N . ASP A 1 302 ? -0.881 12.460 32.858 1.00 64.31 302 ASP A N 1
ATOM 2371 C CA . ASP A 1 302 ? -2.229 12.569 33.437 1.00 64.31 302 ASP A CA 1
ATOM 2372 C C . ASP A 1 302 ? -3.149 13.484 32.605 1.00 64.31 302 ASP A C 1
ATOM 2374 O O . ASP A 1 302 ? -4.344 13.211 32.497 1.00 64.31 302 ASP A O 1
ATOM 2378 N N . ASP A 1 303 ? -2.589 14.507 31.952 1.00 61.81 303 ASP A N 1
ATOM 2379 C CA . ASP A 1 303 ? -3.331 15.452 31.111 1.00 61.81 303 ASP A CA 1
ATOM 2380 C C . ASP A 1 303 ? -3.804 14.803 29.797 1.00 61.81 303 ASP A C 1
ATOM 2382 O O . ASP A 1 303 ? -4.947 14.985 29.382 1.00 61.81 303 ASP A O 1
ATOM 2386 N N . GLN A 1 304 ? -2.966 13.976 29.167 1.00 59.12 304 GLN A N 1
ATOM 2387 C CA . GLN A 1 304 ? -3.307 13.191 27.975 1.00 59.12 304 GLN A CA 1
ATOM 2388 C C . GLN A 1 304 ? -4.376 12.137 28.292 1.00 59.12 304 GLN A C 1
ATOM 2390 O O . GLN A 1 304 ? -5.323 11.957 27.526 1.00 59.12 304 GLN A O 1
ATOM 2395 N N . ALA A 1 305 ? -4.262 11.466 29.443 1.00 63.25 305 ALA A N 1
ATOM 2396 C CA . ALA A 1 305 ? -5.260 10.497 29.888 1.00 63.25 305 ALA A CA 1
ATOM 2397 C C . ALA A 1 305 ? -6.606 11.172 30.200 1.00 63.25 305 ALA A C 1
ATOM 2399 O O . ALA A 1 305 ? -7.658 10.656 29.815 1.00 63.25 305 ALA A O 1
ATOM 2400 N N . ALA A 1 306 ? -6.580 12.337 30.855 1.00 63.69 306 ALA A N 1
ATOM 2401 C CA . ALA A 1 306 ? -7.772 13.133 31.127 1.00 63.69 306 ALA A CA 1
ATOM 2402 C C . ALA A 1 306 ? -8.447 13.607 29.833 1.00 63.69 306 ALA A C 1
ATOM 2404 O O . ALA A 1 306 ? -9.662 13.461 29.708 1.00 63.69 306 ALA A O 1
ATOM 2405 N N . ALA A 1 307 ? -7.674 14.075 28.848 1.00 61.12 307 ALA A N 1
ATOM 2406 C CA . ALA A 1 307 ? -8.197 14.492 27.550 1.00 61.12 307 ALA A CA 1
ATOM 2407 C C . ALA A 1 307 ? -8.943 13.350 26.833 1.00 61.12 307 ALA A C 1
ATOM 2409 O O . ALA A 1 307 ? -10.058 13.554 26.358 1.00 61.12 307 ALA A O 1
ATOM 2410 N N . ILE A 1 308 ? -8.393 12.126 26.826 1.00 58.91 308 ILE A N 1
ATOM 2411 C CA . ILE A 1 308 ? -9.067 10.945 26.251 1.00 58.91 308 ILE A CA 1
ATOM 2412 C C . ILE A 1 308 ? -10.366 10.625 26.993 1.00 58.91 308 ILE A C 1
ATOM 2414 O O . ILE A 1 308 ? -11.390 10.364 26.364 1.00 58.91 308 ILE A O 1
ATOM 2418 N N . ILE A 1 309 ? -10.338 10.618 28.328 1.00 60.34 309 ILE A N 1
ATOM 2419 C CA . ILE A 1 309 ? -11.509 10.271 29.146 1.00 60.34 309 ILE A CA 1
ATOM 2420 C C . ILE A 1 309 ? -12.630 11.299 28.966 1.00 60.34 309 ILE A C 1
ATOM 2422 O O . ILE A 1 309 ? -13.784 10.894 28.808 1.00 60.34 309 ILE A O 1
ATOM 2426 N N . ASN A 1 310 ? -12.291 12.592 28.974 1.00 63.03 310 ASN A N 1
ATOM 2427 C CA . ASN A 1 310 ? -13.229 13.694 28.762 1.00 63.03 310 ASN A CA 1
ATOM 2428 C C . ASN A 1 310 ? -13.813 13.648 27.349 1.00 63.03 310 ASN A C 1
ATOM 2430 O O . ASN A 1 310 ? -15.013 13.810 27.172 1.00 63.03 310 ASN A O 1
ATOM 2434 N N . TRP A 1 311 ? -12.981 13.370 26.344 1.00 55.41 311 TRP A N 1
ATOM 2435 C CA . TRP A 1 311 ? -13.436 13.253 24.963 1.00 55.41 311 TRP A CA 1
ATOM 2436 C C . TRP A 1 311 ? -14.368 12.044 24.748 1.00 55.41 311 TRP A C 1
ATOM 2438 O O . TRP A 1 311 ? -15.385 12.163 24.070 1.00 55.41 311 TRP A O 1
ATOM 2448 N N . LEU A 1 312 ? -14.077 10.892 25.369 1.00 50.69 312 LEU A N 1
ATOM 2449 C CA . LEU A 1 312 ? -14.932 9.696 25.301 1.00 50.69 312 LEU A CA 1
ATOM 2450 C C . LEU A 1 312 ? -16.251 9.835 26.083 1.00 50.69 312 LEU A C 1
ATOM 2452 O O . LEU A 1 312 ? -17.197 9.097 25.803 1.00 50.69 312 LEU A O 1
ATOM 2456 N N . ASN A 1 313 ? -16.315 10.732 27.073 1.00 53.78 313 ASN A N 1
ATOM 2457 C CA . ASN A 1 313 ? -17.493 10.983 27.911 1.00 53.78 313 ASN A CA 1
ATOM 2458 C C . ASN A 1 313 ? -17.772 12.498 28.027 1.00 53.78 313 ASN A C 1
ATOM 2460 O O . ASN A 1 313 ? -17.517 13.064 29.095 1.00 53.78 313 ASN A O 1
ATOM 2464 N N . PRO A 1 314 ? -18.269 13.138 26.952 1.00 50.59 314 PRO A N 1
ATOM 2465 C CA . PRO A 1 314 ? -18.480 14.586 26.900 1.00 50.59 314 PRO A CA 1
ATOM 2466 C C . PRO A 1 314 ? -19.555 15.102 27.870 1.00 50.59 314 PRO A C 1
ATOM 2468 O O . PRO A 1 314 ? -20.523 14.358 28.168 1.00 50.59 314 PRO A O 1
#